Protein AF-A0A9E1J0N2-F1 (afdb_monomer_lite)

pLDDT: mean 82.61, std 17.04, range [36.62, 98.75]

Sequence (320 aa):
MRFLKSPAVFLFLPLVFILLLVVLMQLEKAKERGNFYSEKLAKLEKLYSQQKEVIGQVKAGQGQLSQGAAHTEKRPHDKFNGSGDSSYSFMAVGHAYTYPDYSKKIQDNGLNQDFLRFMKSYPMADTRFVVFTGDFTSDGFPSQWDKTEEQIKDFPVDFHFVSGNHDEGVDGSEKDTFLERTGRDEFYDSFFVGEDLFVILRGAEQGSKQLDFLKKEIGKEHRYLFVFLHYIWWAREFGVSANSDVNGDGWWEEVFSLLKASGKQVFVFGGDAQRNFDIVKVENVRLISNGLAPGKSTRNTVAVVKVGKYGVDISPTPIS

Foldseek 3Di:
DPPPDDPVVVVVLVVVLVVLVVVLVVVVVVVVVVNDDVPVNVVSVVVNVVSVVVVVVVVVVVVVVLPQDFDQDPDDQPDDPDDDPQKAKAWEAFLQKADDPVVDDLLQTAGDPLVLQLLVVDPLVRHAAYEYLENRHQFQDVSRVVNHCVSCVPRPHYYHYQHDPRNCGPVNPNVCVVCVSRVHPDNWDWDDRPQEIEIHDELVDLDPVRVVVVLVRLPDGGQEYEYGHAAQLCCVVVVADFPDPDHCVPSCVVSVVSVQVSPHQYEYEYRRHELDWGWIDRRSYIYTYAYYHHDDDQSHWMWMWMDHPVDIGTDTHGSD

Structure (mmCIF, N/CA/C/O backbone):
data_AF-A0A9E1J0N2-F1
#
_entry.id   AF-A0A9E1J0N2-F1
#
loop_
_atom_site.group_PDB
_atom_site.id
_atom_site.type_symbol
_atom_site.label_atom_id
_atom_site.label_alt_id
_atom_site.label_comp_id
_atom_site.label_asym_id
_atom_site.label_entity_id
_atom_site.label_seq_id
_atom_site.pdbx_PDB_ins_code
_atom_site.Cartn_x
_atom_site.Cartn_y
_atom_site.Cartn_z
_atom_site.occupancy
_atom_site.B_iso_or_equiv
_atom_site.auth_seq_id
_atom_site.auth_comp_id
_atom_site.auth_asym_id
_atom_site.auth_atom_id
_atom_site.pdbx_PDB_model_num
ATOM 1 N N . MET A 1 1 ? 12.478 37.070 17.333 1.00 41.91 1 MET A N 1
ATOM 2 C CA . MET A 1 1 ? 13.062 35.898 16.639 1.00 41.91 1 MET A CA 1
ATOM 3 C C . MET A 1 1 ? 11.978 35.216 15.805 1.00 41.91 1 MET A C 1
ATOM 5 O O . MET A 1 1 ? 11.174 34.489 16.365 1.00 41.91 1 MET A O 1
ATOM 9 N N . ARG A 1 2 ? 11.869 35.511 14.502 1.00 41.69 2 ARG A N 1
ATOM 10 C CA . ARG A 1 2 ? 10.813 34.964 13.613 1.00 41.69 2 ARG A CA 1
ATOM 11 C C . ARG A 1 2 ? 11.324 34.590 12.203 1.00 41.69 2 ARG A C 1
ATOM 13 O O . ARG A 1 2 ? 10.548 34.581 11.263 1.00 41.69 2 ARG A O 1
ATOM 20 N N . PHE A 1 3 ? 12.614 34.266 12.051 1.00 38.28 3 PHE A N 1
ATOM 21 C CA . PHE A 1 3 ? 13.252 34.100 10.728 1.00 38.28 3 PHE A CA 1
ATOM 22 C C . PHE A 1 3 ? 13.878 32.720 10.422 1.00 38.28 3 PHE A C 1
ATOM 24 O O . PHE A 1 3 ? 14.573 32.589 9.425 1.00 38.28 3 PHE A O 1
ATOM 31 N N . LEU A 1 4 ? 13.624 31.666 11.208 1.00 42.72 4 LEU A N 1
ATOM 32 C CA . LEU A 1 4 ? 14.231 30.335 10.990 1.00 42.72 4 LEU A CA 1
ATOM 33 C C . LEU A 1 4 ? 13.182 29.231 10.770 1.00 42.72 4 LEU A C 1
ATOM 35 O O . LEU A 1 4 ? 13.102 28.288 11.547 1.00 42.72 4 LEU A O 1
ATOM 39 N N . LYS A 1 5 ? 12.342 29.357 9.736 1.00 42.62 5 LYS A N 1
ATOM 40 C CA . LYS A 1 5 ? 11.374 28.308 9.341 1.00 42.62 5 LYS A CA 1
ATOM 41 C C . LYS A 1 5 ? 11.345 28.046 7.828 1.00 42.62 5 LYS A C 1
ATOM 43 O O . LYS A 1 5 ? 10.300 27.719 7.283 1.00 42.62 5 LYS A O 1
ATOM 48 N N . SER A 1 6 ? 12.468 28.237 7.133 1.00 42.41 6 SER A N 1
ATOM 49 C CA . SER A 1 6 ? 12.577 27.873 5.714 1.00 42.41 6 SER A CA 1
ATOM 50 C C . SER A 1 6 ? 13.460 26.626 5.558 1.00 42.41 6 SER A C 1
ATOM 52 O O . SER A 1 6 ? 14.616 26.675 5.988 1.00 42.41 6 SER A O 1
ATOM 54 N N . PRO A 1 7 ? 12.969 25.538 4.932 1.00 48.12 7 PRO A N 1
ATOM 55 C CA . PRO A 1 7 ? 13.748 24.328 4.634 1.00 48.12 7 PRO A CA 1
ATOM 56 C C . PRO A 1 7 ? 15.010 24.607 3.802 1.00 48.12 7 PRO A C 1
ATOM 58 O O . PRO A 1 7 ? 16.021 23.923 3.950 1.00 48.12 7 PRO A O 1
ATOM 61 N N . ALA A 1 8 ? 15.005 25.683 3.004 1.00 44.91 8 ALA A N 1
ATOM 62 C CA . ALA A 1 8 ? 16.173 26.121 2.242 1.00 44.91 8 ALA A CA 1
ATOM 63 C C . ALA A 1 8 ? 17.371 26.473 3.146 1.00 44.91 8 ALA A C 1
ATOM 65 O O . ALA A 1 8 ? 18.518 26.312 2.743 1.00 44.91 8 ALA A O 1
ATOM 66 N N . VAL A 1 9 ? 17.147 26.889 4.397 1.00 52.97 9 VAL A N 1
ATOM 67 C CA . VAL A 1 9 ? 18.240 27.220 5.328 1.00 52.97 9 VAL A CA 1
ATOM 68 C C . VAL A 1 9 ? 19.071 25.976 5.684 1.00 52.97 9 VAL A C 1
ATOM 70 O O . VAL A 1 9 ? 20.280 26.089 5.885 1.00 52.97 9 VAL A O 1
ATOM 73 N N . PHE A 1 10 ? 18.468 24.781 5.686 1.00 54.41 10 PHE A N 1
ATOM 74 C CA . PHE A 1 10 ? 19.122 23.539 6.111 1.00 54.41 10 PHE A CA 1
ATOM 75 C C . PHE A 1 10 ? 20.006 22.892 5.035 1.00 54.41 10 PHE A C 1
ATOM 77 O O . PHE A 1 10 ? 21.019 22.290 5.385 1.00 54.41 10 PHE A O 1
ATOM 84 N N . LEU A 1 11 ? 19.699 23.075 3.746 1.00 52.81 11 LEU A N 1
ATOM 85 C CA . LEU A 1 11 ? 20.550 22.604 2.638 1.00 52.81 11 LEU A CA 1
ATOM 86 C C . LEU A 1 11 ? 21.757 23.521 2.385 1.00 52.81 11 LEU A C 1
ATOM 88 O O . LEU A 1 11 ? 22.819 23.057 1.971 1.00 52.81 11 LEU A O 1
ATOM 92 N N . PHE A 1 12 ? 21.634 24.817 2.684 1.00 56.31 12 PHE A N 1
ATOM 93 C CA . PHE A 1 12 ? 22.730 25.772 2.499 1.00 56.31 12 PHE A CA 1
ATOM 94 C C . PHE A 1 12 ? 23.770 25.730 3.629 1.00 56.31 12 PHE A C 1
ATOM 96 O O . PHE A 1 12 ? 24.946 26.000 3.390 1.00 56.31 12 PHE A O 1
ATOM 103 N N . LEU A 1 13 ? 23.379 25.357 4.851 1.00 63.78 13 LEU A N 1
ATOM 104 C CA . LEU A 1 13 ? 24.260 25.351 6.028 1.00 63.78 13 LEU A CA 1
ATOM 105 C C . LEU A 1 13 ? 25.511 24.449 5.886 1.00 63.78 13 LEU A C 1
ATOM 107 O O . LEU A 1 13 ? 26.607 24.941 6.171 1.00 63.78 13 LEU A O 1
ATOM 111 N N . PRO A 1 14 ? 25.411 23.187 5.419 1.00 72.50 14 PRO A N 1
ATOM 112 C CA . PRO A 1 14 ? 26.571 22.309 5.236 1.00 72.50 14 PRO A CA 1
ATOM 113 C C . PRO A 1 14 ? 27.510 22.786 4.122 1.00 72.50 14 PRO A C 1
ATOM 115 O O . PRO A 1 14 ? 28.728 22.760 4.286 1.00 72.50 14 PRO A O 1
ATOM 118 N N . LEU A 1 15 ? 26.953 23.274 3.010 1.00 68.12 15 LEU A N 1
ATOM 119 C CA . LEU A 1 15 ? 27.723 23.777 1.868 1.00 68.12 15 LEU A CA 1
ATOM 120 C C . LEU A 1 15 ? 28.488 25.057 2.219 1.00 68.12 15 LEU A C 1
ATOM 122 O O . LEU A 1 15 ? 29.676 25.171 1.919 1.00 68.12 15 LEU A O 1
ATOM 126 N N . VAL A 1 16 ? 27.840 25.987 2.927 1.00 74.56 16 VAL A N 1
ATOM 127 C CA . VAL A 1 16 ? 28.489 27.200 3.447 1.00 74.56 16 VAL A CA 1
ATOM 128 C C . VAL A 1 16 ? 29.583 26.837 4.452 1.00 74.56 16 VAL A C 1
ATOM 130 O O . VAL A 1 16 ? 30.649 27.443 4.421 1.00 74.56 16 VAL A O 1
ATOM 133 N N . PHE A 1 17 ? 29.365 25.828 5.301 1.00 77.88 17 PHE A N 1
ATOM 134 C CA . PHE A 1 17 ? 30.359 25.369 6.274 1.00 77.88 17 PHE A CA 1
ATOM 135 C C . PHE A 1 17 ? 31.603 24.763 5.607 1.00 77.88 17 PHE A C 1
ATOM 137 O O . PHE A 1 17 ? 32.723 25.116 5.975 1.00 77.88 17 PHE A O 1
ATOM 144 N N . ILE A 1 18 ? 31.425 23.913 4.589 1.00 78.56 18 ILE A N 1
ATOM 145 C CA . ILE A 1 18 ? 32.534 23.340 3.807 1.00 78.56 18 ILE A CA 1
ATOM 146 C C . ILE A 1 18 ? 33.314 24.451 3.097 1.00 78.56 18 ILE A C 1
ATOM 148 O O . ILE A 1 18 ? 34.544 24.472 3.155 1.00 78.56 18 ILE A O 1
ATOM 152 N N . LEU A 1 19 ? 32.615 25.410 2.482 1.00 76.06 19 LEU A N 1
ATOM 153 C CA . LEU A 1 19 ? 33.252 26.542 1.811 1.00 76.06 19 LEU A CA 1
ATOM 154 C C . LEU A 1 19 ? 34.064 27.398 2.800 1.00 76.06 19 LEU A C 1
ATOM 156 O O . LEU A 1 19 ? 35.196 27.775 2.500 1.00 76.06 19 LEU A O 1
ATOM 160 N N . LEU A 1 20 ? 33.525 27.657 3.998 1.00 78.81 20 LEU A N 1
ATOM 161 C CA . LEU A 1 20 ? 34.218 28.417 5.043 1.00 78.81 20 LEU A CA 1
ATOM 162 C C . LEU A 1 20 ? 35.478 27.690 5.539 1.00 78.81 20 LEU A C 1
ATOM 164 O O . LEU A 1 20 ? 36.511 28.325 5.740 1.00 78.81 20 LEU A O 1
ATOM 168 N N . LEU A 1 21 ? 35.409 26.363 5.688 1.00 78.62 21 LEU A N 1
ATOM 169 C CA . LEU A 1 21 ? 36.541 25.509 6.063 1.00 78.62 21 LEU A CA 1
ATOM 170 C C . LEU A 1 21 ? 37.662 25.562 5.025 1.00 78.62 21 LEU A C 1
ATOM 172 O O . LEU A 1 21 ? 38.820 25.771 5.381 1.00 78.62 21 LEU A O 1
ATOM 176 N N . VAL A 1 22 ? 37.319 25.443 3.741 1.00 80.62 22 VAL A N 1
ATOM 177 C CA . VAL A 1 22 ? 38.295 25.546 2.648 1.00 80.62 22 VAL A CA 1
ATOM 178 C C . VAL A 1 22 ? 38.956 26.926 2.645 1.00 80.62 22 VAL A C 1
ATOM 180 O O . VAL A 1 22 ? 40.176 27.017 2.516 1.00 80.62 22 VAL A O 1
ATOM 183 N N . VAL A 1 23 ? 38.187 28.001 2.845 1.00 79.06 23 VAL A N 1
ATOM 184 C CA . VAL A 1 23 ? 38.727 29.368 2.923 1.00 79.06 23 VAL A CA 1
ATOM 185 C C . VAL A 1 23 ? 39.662 29.538 4.125 1.00 79.06 23 VAL A C 1
ATOM 187 O O . VAL A 1 23 ? 40.747 30.097 3.965 1.00 79.06 23 VAL A O 1
ATOM 190 N N . LEU A 1 24 ? 39.298 29.026 5.305 1.00 78.00 24 LEU A N 1
ATOM 191 C CA . LEU A 1 24 ? 40.151 29.077 6.499 1.00 78.00 24 LEU A CA 1
ATOM 192 C C . LEU A 1 24 ? 41.473 28.328 6.284 1.00 78.00 24 LEU A C 1
ATOM 194 O O . LEU A 1 24 ? 42.534 28.890 6.544 1.00 78.00 24 LEU A O 1
ATOM 198 N N . MET A 1 25 ? 41.429 27.122 5.709 1.00 81.81 25 MET A N 1
ATOM 199 C CA . MET A 1 25 ? 42.633 26.338 5.403 1.00 81.81 25 MET A CA 1
ATOM 200 C C . MET A 1 25 ? 43.565 27.042 4.403 1.00 81.81 25 MET A C 1
ATOM 202 O O . MET A 1 25 ? 44.788 26.962 4.520 1.00 81.81 25 MET A O 1
ATOM 206 N N . GLN A 1 26 ? 43.011 27.734 3.401 1.00 78.56 26 GLN A N 1
ATOM 207 C CA . GLN A 1 26 ? 43.810 28.496 2.433 1.00 78.56 26 GLN A CA 1
ATOM 208 C C . GLN A 1 26 ? 44.454 29.734 3.072 1.00 78.56 26 GLN A C 1
ATOM 210 O O . GLN A 1 26 ? 45.595 30.072 2.752 1.00 78.56 26 GLN A O 1
ATOM 215 N N . LEU A 1 27 ? 43.756 30.398 3.997 1.00 72.19 27 LEU A N 1
ATOM 216 C CA . LEU A 1 27 ? 44.289 31.559 4.709 1.00 72.19 27 LEU A CA 1
ATOM 217 C C . LEU A 1 27 ? 45.364 31.184 5.731 1.00 72.19 27 LEU A C 1
ATOM 219 O O . LEU A 1 27 ? 46.332 31.924 5.882 1.00 72.19 27 LEU A O 1
ATOM 223 N N . GLU A 1 28 ? 45.242 30.032 6.386 1.00 76.38 28 GLU A N 1
ATOM 224 C CA . GLU A 1 28 ? 46.264 29.516 7.299 1.00 76.38 28 GLU A CA 1
ATOM 225 C C . GLU A 1 28 ? 47.571 29.219 6.543 1.00 76.38 28 GLU A C 1
ATOM 227 O O . GLU A 1 28 ? 48.633 29.720 6.913 1.00 76.38 28 GLU A O 1
ATOM 232 N N . LYS A 1 29 ? 47.472 28.578 5.369 1.00 77.62 29 LYS A N 1
ATOM 233 C CA . LYS A 1 29 ? 48.605 28.408 4.440 1.00 77.62 29 LYS A CA 1
ATOM 234 C C . LYS A 1 29 ? 49.177 29.734 3.927 1.00 77.62 29 LYS A C 1
ATOM 236 O O . LYS A 1 29 ? 50.369 29.822 3.642 1.00 77.62 29 LYS A O 1
ATOM 241 N N . ALA A 1 30 ? 48.352 30.770 3.764 1.00 70.62 30 ALA A N 1
ATOM 242 C CA . ALA A 1 30 ? 48.817 32.099 3.359 1.00 70.62 30 ALA A CA 1
ATOM 243 C C . ALA A 1 30 ? 49.542 32.838 4.501 1.00 70.62 30 ALA A C 1
ATOM 245 O O . ALA A 1 30 ? 50.520 33.542 4.243 1.00 70.62 30 ALA A O 1
ATOM 246 N N . LYS A 1 31 ? 49.107 32.636 5.753 1.00 69.00 31 LYS A N 1
ATOM 247 C CA . LYS A 1 31 ? 49.745 33.161 6.970 1.00 69.00 31 LYS A CA 1
ATOM 248 C C . LYS A 1 31 ? 51.144 32.572 7.166 1.00 69.00 31 LYS A C 1
ATOM 250 O O . LYS A 1 31 ? 52.073 33.319 7.456 1.00 69.00 31 LYS A O 1
ATOM 255 N N . GLU A 1 32 ? 51.316 31.272 6.919 1.00 77.00 32 GLU A N 1
ATOM 256 C CA . GLU A 1 32 ? 52.629 30.600 6.936 1.00 77.00 32 GLU A CA 1
ATOM 257 C C . GLU A 1 32 ? 53.607 31.169 5.894 1.00 77.00 32 GLU A C 1
ATOM 259 O O . GLU A 1 32 ? 54.818 31.140 6.093 1.00 77.00 32 GLU A O 1
ATOM 264 N N . ARG A 1 33 ? 53.092 31.743 4.799 1.00 78.12 33 ARG A N 1
ATOM 265 C CA . ARG A 1 33 ? 53.891 32.375 3.733 1.00 78.12 33 ARG A CA 1
ATOM 266 C C . ARG A 1 33 ? 54.212 33.852 3.990 1.00 78.12 33 ARG A C 1
ATOM 268 O O . ARG A 1 33 ? 54.716 34.519 3.093 1.00 78.12 33 ARG A O 1
ATOM 275 N N . GLY A 1 34 ? 53.907 34.380 5.178 1.00 72.19 34 GLY A N 1
ATOM 276 C CA . GLY A 1 34 ? 54.202 35.769 5.549 1.00 72.19 34 GLY A CA 1
ATOM 277 C C . GLY A 1 34 ? 53.303 36.822 4.889 1.00 72.19 34 GLY A C 1
ATOM 278 O O . GLY A 1 34 ? 53.574 38.014 5.017 1.00 72.19 34 GLY A O 1
ATOM 279 N N . ASN A 1 35 ? 52.221 36.417 4.212 1.00 59.69 35 ASN A N 1
ATOM 280 C CA . ASN A 1 35 ? 51.274 37.356 3.613 1.00 59.69 35 ASN A CA 1
ATOM 281 C C . ASN A 1 35 ? 50.282 37.866 4.668 1.00 59.69 35 ASN A C 1
ATOM 283 O O . ASN A 1 35 ? 49.502 37.115 5.257 1.00 59.69 35 ASN A O 1
ATOM 287 N N . PHE A 1 36 ? 50.329 39.175 4.912 1.00 59.03 36 PHE A N 1
ATOM 288 C CA . PHE A 1 36 ? 49.629 39.846 6.002 1.00 59.03 36 PHE A CA 1
ATOM 289 C C . PHE A 1 36 ? 48.130 40.028 5.692 1.00 59.03 36 PHE A C 1
ATOM 291 O O . PHE A 1 36 ? 47.740 40.922 4.946 1.00 59.03 36 PHE A O 1
ATOM 298 N N . TYR A 1 37 ? 47.272 39.199 6.296 1.00 62.59 37 TYR A N 1
ATOM 299 C CA . TYR A 1 37 ? 45.808 39.375 6.309 1.00 62.59 37 TYR A CA 1
ATOM 300 C C . TYR A 1 37 ? 45.217 39.125 7.709 1.00 62.59 37 TYR A C 1
ATOM 302 O O . TYR A 1 37 ? 44.229 38.407 7.863 1.00 62.59 37 TYR A O 1
ATOM 310 N N . SER A 1 38 ? 45.820 39.708 8.749 1.00 69.62 38 SER A N 1
ATOM 311 C CA . SER A 1 38 ? 45.417 39.489 10.149 1.00 69.62 38 SER A CA 1
ATOM 312 C C . SER A 1 38 ? 43.959 39.878 10.433 1.00 69.62 38 SER A C 1
ATOM 314 O O . SER A 1 38 ? 43.244 39.143 11.110 1.00 69.62 38 SER A O 1
ATOM 316 N N . GLU A 1 39 ? 43.479 40.983 9.863 1.00 73.19 39 GLU A N 1
ATOM 317 C CA . GLU A 1 39 ? 42.125 41.489 10.127 1.00 73.19 39 GLU A CA 1
ATOM 318 C C . GLU A 1 39 ? 41.026 40.670 9.423 1.00 73.19 39 GLU A C 1
ATOM 320 O O . GLU A 1 39 ? 39.979 40.373 10.005 1.00 73.19 39 GLU A O 1
ATOM 325 N N . LYS A 1 40 ? 41.274 40.230 8.179 1.00 72.56 40 LYS A N 1
ATOM 326 C CA . LYS A 1 40 ? 40.335 39.365 7.441 1.00 72.56 40 LYS A CA 1
ATOM 327 C C . LYS A 1 40 ? 40.239 37.973 8.066 1.00 72.56 40 LYS A C 1
ATOM 329 O O . LYS A 1 40 ? 39.139 37.423 8.123 1.00 72.56 40 LYS A O 1
ATOM 334 N N . LEU A 1 41 ? 41.356 37.436 8.563 1.00 73.38 41 LEU A N 1
ATOM 335 C CA . LEU A 1 41 ? 41.386 36.149 9.256 1.00 73.38 41 LEU A CA 1
ATOM 336 C C . LEU A 1 41 ? 40.582 36.204 10.563 1.00 73.38 41 LEU A C 1
ATOM 338 O O . LEU A 1 41 ? 39.691 35.381 10.756 1.00 73.38 41 LEU A O 1
ATOM 342 N N . ALA A 1 42 ? 40.790 37.235 11.388 1.00 77.81 42 ALA A N 1
ATOM 343 C CA . ALA A 1 42 ? 40.046 37.413 12.637 1.00 77.81 42 ALA A CA 1
ATOM 344 C C . ALA A 1 42 ? 38.522 37.523 12.413 1.00 77.81 42 ALA A C 1
ATOM 346 O O . ALA A 1 42 ? 37.721 36.977 13.175 1.00 77.81 42 ALA A O 1
ATOM 347 N N . LYS A 1 43 ? 38.093 38.195 11.333 1.00 77.38 43 LYS A N 1
ATOM 348 C CA . LYS A 1 43 ? 36.669 38.298 10.972 1.00 77.38 43 LYS A CA 1
ATOM 349 C C . LYS A 1 43 ? 36.069 36.944 10.568 1.00 77.38 43 LYS A C 1
ATOM 351 O O . LYS A 1 43 ? 34.919 36.668 10.912 1.00 77.38 43 LYS A O 1
ATOM 356 N N . LEU A 1 44 ? 36.831 36.104 9.868 1.00 72.81 44 LEU A N 1
ATOM 357 C CA . LEU A 1 44 ? 36.400 34.765 9.457 1.00 72.81 44 LEU A CA 1
ATOM 358 C C . LEU A 1 44 ? 36.368 33.773 10.624 1.00 72.81 44 LEU A C 1
ATOM 360 O O . LEU A 1 44 ? 35.397 33.033 10.749 1.00 72.81 44 LEU A O 1
ATOM 364 N N . GLU A 1 45 ? 37.355 33.804 11.521 1.00 78.06 45 GLU A N 1
ATOM 365 C CA . GLU A 1 45 ? 37.366 32.985 12.744 1.00 78.06 45 GLU A CA 1
ATOM 366 C C . GLU A 1 45 ? 36.160 33.291 13.646 1.00 78.06 45 GLU A C 1
ATOM 368 O O . GLU A 1 45 ? 35.529 32.383 14.201 1.00 78.06 45 GLU A O 1
ATOM 373 N N . LYS A 1 46 ? 35.778 34.572 13.741 1.00 80.06 46 LYS A N 1
ATOM 374 C CA . LYS A 1 46 ? 34.575 34.997 14.466 1.00 80.06 46 LYS A CA 1
ATOM 375 C C . LYS A 1 46 ? 33.295 34.448 13.828 1.00 80.06 46 LYS A C 1
ATOM 377 O O . LYS A 1 46 ? 32.450 33.915 14.545 1.00 80.06 46 LYS A O 1
ATOM 382 N N . LEU A 1 47 ? 33.161 34.543 12.502 1.00 75.12 47 LEU A N 1
ATOM 383 C CA . LEU A 1 47 ? 32.009 33.997 11.768 1.00 75.12 47 LEU A CA 1
ATOM 384 C C . LEU A 1 47 ? 31.910 32.473 11.916 1.00 75.12 47 LEU A C 1
ATOM 386 O O . LEU A 1 47 ? 30.829 31.950 12.179 1.00 75.12 47 LEU A O 1
ATOM 390 N N . TYR A 1 48 ? 33.041 31.770 11.824 1.00 77.06 48 TYR A N 1
ATOM 391 C CA . TYR A 1 48 ? 33.106 30.324 12.027 1.00 77.06 48 TYR A CA 1
ATOM 392 C C . TYR A 1 48 ? 32.660 29.918 13.437 1.00 77.06 48 TYR A C 1
ATOM 394 O O . TYR A 1 48 ? 31.866 28.991 13.605 1.00 77.06 48 TYR A O 1
ATOM 402 N N . SER A 1 49 ? 33.116 30.650 14.457 1.00 77.44 49 SER A N 1
ATOM 403 C CA . SER A 1 49 ? 32.748 30.393 15.855 1.00 77.44 49 SER A CA 1
ATOM 404 C C . SER A 1 49 ? 31.246 30.581 16.100 1.00 77.44 49 SER A C 1
ATOM 406 O O . SER A 1 49 ? 30.617 29.722 16.715 1.00 77.44 49 SER A O 1
ATOM 408 N N . GLN A 1 50 ? 30.651 31.646 15.550 1.00 77.81 50 GLN A N 1
ATOM 409 C CA . GLN A 1 50 ? 29.204 31.892 15.625 1.00 77.81 50 GLN A CA 1
ATOM 410 C C . GLN A 1 50 ? 28.395 30.789 14.927 1.00 77.81 50 GLN A C 1
ATOM 412 O O . GLN A 1 50 ? 27.371 30.341 15.437 1.00 77.81 50 GLN A O 1
ATOM 417 N N . GLN A 1 51 ? 28.867 30.299 13.778 1.00 74.62 51 GLN A N 1
ATOM 418 C CA . GLN A 1 51 ? 28.197 29.223 13.047 1.00 74.62 51 GLN A CA 1
ATOM 419 C C . GLN A 1 51 ? 28.264 27.883 13.801 1.00 74.62 51 GLN A C 1
ATOM 421 O O . GLN A 1 51 ? 27.284 27.136 13.830 1.00 74.62 51 GLN A O 1
ATOM 426 N N . LYS A 1 52 ? 29.391 27.593 14.465 1.00 76.69 52 LYS A N 1
ATOM 427 C CA . LYS A 1 52 ? 29.563 26.396 15.302 1.00 76.69 52 LYS A CA 1
ATOM 428 C C . LYS A 1 52 ? 28.587 26.376 16.484 1.00 76.69 52 LYS A C 1
ATOM 430 O O . LYS A 1 52 ? 28.055 25.315 16.808 1.00 76.69 52 LYS A O 1
ATOM 435 N N . GLU A 1 53 ? 28.321 27.532 17.089 1.00 76.06 53 GLU A N 1
ATOM 436 C CA . GLU A 1 53 ? 27.342 27.679 18.173 1.00 76.06 53 GLU A CA 1
ATOM 437 C C . GLU A 1 53 ? 25.912 27.377 17.698 1.00 76.06 53 GLU A C 1
ATOM 439 O O . GLU A 1 53 ? 25.210 26.584 18.327 1.00 76.06 53 GLU A O 1
ATOM 444 N N . VAL A 1 54 ? 25.511 27.910 16.538 1.00 71.38 54 VAL A N 1
ATOM 445 C CA . VAL A 1 54 ? 24.194 27.636 15.930 1.00 71.38 54 VAL A CA 1
ATOM 446 C C . VAL A 1 54 ? 24.019 26.144 15.626 1.00 71.38 54 VAL A C 1
ATOM 448 O O . VAL A 1 54 ? 22.979 25.569 15.941 1.00 71.38 54 VAL A O 1
ATOM 451 N N . ILE A 1 55 ? 25.044 25.482 15.077 1.00 71.44 55 ILE A N 1
ATOM 452 C CA . ILE A 1 55 ? 25.013 24.029 14.832 1.00 71.44 55 ILE A CA 1
ATOM 453 C C . ILE A 1 55 ? 24.876 23.252 16.151 1.00 71.44 55 ILE A C 1
ATOM 455 O O . ILE A 1 55 ? 24.140 22.267 16.209 1.00 71.44 55 ILE A O 1
ATOM 459 N N . GLY A 1 56 ? 25.551 23.694 17.217 1.00 73.06 56 GLY A N 1
ATOM 460 C CA . GLY A 1 56 ? 25.418 23.109 18.553 1.00 73.06 56 GLY A CA 1
ATOM 461 C C . GLY A 1 56 ? 23.992 23.209 19.104 1.00 73.06 56 GLY A C 1
ATOM 462 O O . GLY A 1 56 ? 23.459 22.218 19.598 1.00 73.06 56 GLY A O 1
ATOM 463 N N . GLN A 1 57 ? 23.347 24.367 18.948 1.00 72.06 57 GLN A N 1
ATOM 464 C CA . GLN A 1 57 ? 21.962 24.591 19.379 1.00 72.06 57 GLN A CA 1
ATOM 465 C C . GLN A 1 57 ? 20.956 23.750 18.577 1.00 72.06 57 GLN A C 1
ATOM 467 O O . GLN A 1 57 ? 20.040 23.176 19.163 1.00 72.06 57 GLN A O 1
ATOM 472 N N . VAL A 1 58 ? 21.153 23.604 17.260 1.00 66.44 58 VAL A N 1
ATOM 473 C CA . VAL A 1 58 ? 20.311 22.739 16.410 1.00 66.44 58 VAL A CA 1
ATOM 474 C C . VAL A 1 58 ? 20.431 21.270 16.830 1.00 66.44 58 VAL A C 1
ATOM 476 O O . VAL A 1 58 ? 19.416 20.595 16.990 1.00 66.44 58 VAL A O 1
ATOM 479 N N . LYS A 1 59 ? 21.653 20.784 17.085 1.00 68.56 59 LYS A N 1
ATOM 480 C CA . LYS A 1 59 ? 21.883 19.410 17.565 1.00 68.56 59 LYS A CA 1
ATOM 481 C C . LYS A 1 59 ? 21.276 19.164 18.950 1.00 68.56 59 LYS A C 1
ATOM 483 O O . LYS A 1 59 ? 20.716 18.098 19.183 1.00 68.56 59 LYS A O 1
ATOM 488 N N . ALA A 1 60 ? 21.355 20.143 19.853 1.00 65.25 60 ALA A N 1
ATOM 489 C CA . ALA A 1 60 ? 20.750 20.049 21.182 1.00 65.25 60 ALA A CA 1
ATOM 490 C C . ALA A 1 60 ? 19.210 20.034 21.125 1.00 65.25 60 ALA A C 1
ATOM 492 O O . ALA A 1 60 ? 18.583 19.283 21.868 1.00 65.25 60 ALA A O 1
ATOM 493 N N . GLY A 1 61 ? 18.601 20.800 20.210 1.00 50.56 61 GLY A N 1
ATOM 494 C CA . GLY A 1 61 ? 17.150 20.802 19.990 1.00 50.56 61 GLY A CA 1
ATOM 495 C C . GLY A 1 61 ? 16.614 19.503 19.376 1.00 50.56 61 GLY A C 1
ATOM 496 O O . GLY A 1 61 ? 15.533 19.050 19.743 1.00 50.56 61 GLY A O 1
ATOM 497 N N . GLN A 1 62 ? 17.385 18.847 18.502 1.00 48.56 62 GLN A N 1
ATOM 498 C CA . GLN A 1 62 ? 17.015 17.543 17.929 1.00 48.56 62 GLN A CA 1
ATOM 499 C C . GLN A 1 62 ? 16.979 16.414 18.973 1.00 48.56 62 GLN A C 1
ATOM 501 O O . GLN A 1 62 ? 16.203 15.474 18.825 1.00 48.56 62 GLN A O 1
ATOM 506 N N . GLY A 1 63 ? 17.746 16.524 20.064 1.00 42.22 63 GLY A N 1
ATOM 507 C CA . GLY A 1 63 ? 17.724 15.554 21.165 1.00 42.22 63 GLY A CA 1
ATOM 508 C C . GLY A 1 63 ? 16.452 15.578 22.026 1.00 42.22 63 GLY A C 1
ATOM 509 O O . GLY A 1 63 ? 16.227 14.641 22.788 1.00 42.22 63 GLY A O 1
ATOM 510 N N . GLN A 1 64 ? 15.620 16.621 21.920 1.00 39.91 64 GLN A N 1
ATOM 511 C CA . GLN A 1 64 ? 14.365 16.734 22.677 1.00 39.91 64 GLN A CA 1
ATOM 512 C C . GLN A 1 64 ? 13.125 16.277 21.892 1.00 39.91 64 GLN A C 1
ATOM 514 O O . GLN A 1 64 ? 12.119 15.948 22.513 1.00 39.91 64 GLN A O 1
ATOM 519 N N . LEU A 1 65 ? 13.183 16.202 20.556 1.00 43.41 65 LEU A N 1
ATOM 520 C CA . LEU A 1 65 ? 12.056 15.750 19.722 1.00 43.41 65 LEU A CA 1
ATOM 521 C C . LEU A 1 65 ? 11.973 14.218 19.570 1.00 43.41 65 LEU A C 1
ATOM 523 O O . LEU A 1 65 ? 10.943 13.709 19.147 1.00 43.41 65 LEU A O 1
ATOM 527 N N . SER A 1 66 ? 13.007 13.471 19.967 1.00 44.12 66 SER A N 1
ATOM 528 C CA . SER A 1 66 ? 13.083 12.006 19.828 1.00 44.12 66 SER A CA 1
ATOM 529 C C . SER A 1 66 ? 12.671 11.206 21.077 1.00 44.12 66 SER A C 1
ATOM 531 O O . SER A 1 66 ? 12.894 9.999 21.129 1.00 44.12 66 SER A O 1
ATOM 533 N N . GLN A 1 67 ? 12.068 11.835 22.096 1.00 42.28 67 GLN A N 1
ATOM 534 C CA . GLN A 1 67 ? 11.708 11.159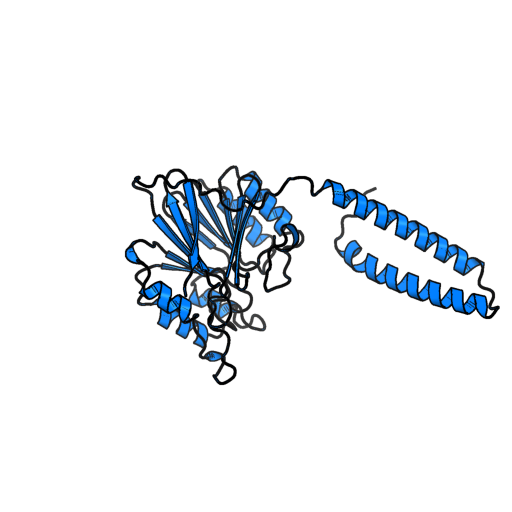 23.359 1.00 42.28 67 GLN A CA 1
ATOM 535 C C . GLN A 1 67 ? 10.269 10.612 23.437 1.00 42.28 67 GLN A C 1
ATOM 537 O O . GLN A 1 67 ? 9.848 10.146 24.495 1.00 42.28 67 GLN A O 1
ATOM 542 N N . GLY A 1 68 ? 9.521 10.585 22.332 1.00 43.72 68 GLY A N 1
ATOM 543 C CA . GLY A 1 68 ? 8.368 9.688 22.216 1.00 43.72 68 GLY A CA 1
ATOM 544 C C . GLY A 1 68 ? 8.876 8.279 21.917 1.00 43.72 68 GLY A C 1
ATOM 545 O O . GLY A 1 68 ? 9.282 8.016 20.792 1.00 43.72 68 GLY A O 1
ATOM 546 N N . ALA A 1 69 ? 8.932 7.394 22.914 1.00 45.31 69 ALA A N 1
ATOM 547 C CA . ALA A 1 69 ? 9.501 6.054 22.765 1.00 45.31 69 ALA A CA 1
ATOM 548 C C . ALA A 1 69 ? 8.733 5.219 21.720 1.00 45.31 69 ALA A C 1
ATOM 550 O O . ALA A 1 69 ? 7.722 4.589 22.028 1.00 45.31 69 ALA A O 1
ATOM 551 N N . ALA A 1 70 ? 9.226 5.196 20.482 1.00 47.84 70 ALA A N 1
ATOM 552 C CA . ALA A 1 70 ? 8.812 4.229 19.480 1.00 47.84 70 ALA A CA 1
ATOM 553 C C . ALA A 1 70 ? 9.346 2.854 19.897 1.00 47.84 70 ALA A C 1
ATOM 555 O O . ALA A 1 70 ? 10.549 2.590 19.853 1.00 47.84 70 ALA A O 1
ATOM 556 N N . HIS A 1 71 ? 8.453 1.973 20.340 1.00 50.47 71 HIS A N 1
ATOM 557 C CA . HIS A 1 71 ? 8.795 0.575 20.541 1.00 50.47 71 HIS A CA 1
ATOM 558 C C . HIS A 1 71 ? 8.647 -0.157 19.208 1.00 50.47 71 HIS A C 1
ATOM 560 O O . HIS A 1 71 ? 7.542 -0.367 18.712 1.00 50.47 71 HIS A O 1
ATOM 566 N N . THR A 1 72 ? 9.771 -0.595 18.643 1.00 48.12 72 THR A N 1
ATOM 567 C CA . THR A 1 72 ? 9.776 -1.705 17.690 1.00 48.12 72 THR A CA 1
ATOM 568 C C . THR A 1 72 ? 9.374 -2.962 18.455 1.00 48.12 72 THR A C 1
ATOM 570 O O . THR A 1 72 ? 10.184 -3.639 19.088 1.00 48.12 72 THR A O 1
ATOM 573 N N . GLU A 1 73 ? 8.073 -3.235 18.475 1.00 44.53 73 GLU A N 1
ATOM 574 C CA . GLU A 1 73 ? 7.523 -4.444 19.068 1.00 44.53 73 GLU A CA 1
ATOM 575 C C . GLU A 1 73 ? 8.044 -5.662 18.290 1.00 44.53 73 GLU A C 1
ATOM 577 O O . GLU A 1 73 ? 7.568 -5.999 17.206 1.00 44.53 73 GLU A O 1
ATOM 582 N N . LYS A 1 74 ? 9.013 -6.386 18.864 1.00 44.12 74 LYS A N 1
ATOM 583 C CA . LYS A 1 74 ? 9.252 -7.781 18.480 1.00 44.12 74 LYS A CA 1
ATOM 584 C C . LYS A 1 74 ? 8.077 -8.621 18.995 1.00 44.12 74 LYS A C 1
ATOM 586 O O . LYS A 1 74 ? 8.136 -9.171 20.086 1.00 44.12 74 LYS A O 1
ATOM 591 N N . ARG A 1 75 ? 7.021 -8.669 18.174 1.00 46.84 75 ARG A N 1
ATOM 592 C CA . ARG A 1 75 ? 5.820 -9.526 18.223 1.00 46.84 75 ARG A CA 1
ATOM 593 C C . ARG A 1 75 ? 5.151 -9.714 19.599 1.00 46.84 75 ARG A C 1
ATOM 595 O O . ARG A 1 75 ? 5.390 -10.726 20.258 1.00 46.84 75 ARG A O 1
ATOM 602 N N . PRO A 1 76 ? 4.145 -8.899 19.937 1.00 36.62 76 PRO A N 1
ATOM 603 C CA . PRO A 1 76 ? 2.948 -9.384 20.594 1.00 36.62 76 PRO A CA 1
ATOM 604 C C . PRO A 1 76 ? 1.912 -9.716 19.515 1.00 36.62 76 PRO A C 1
ATOM 606 O O . PRO A 1 76 ? 1.442 -8.853 18.778 1.00 36.62 76 PRO A O 1
ATOM 609 N N . HIS A 1 77 ? 1.566 -10.996 19.401 1.00 40.72 77 HIS A N 1
ATOM 610 C CA . HIS A 1 77 ? 0.354 -11.393 18.694 1.00 40.72 77 HIS A CA 1
ATOM 611 C C . HIS A 1 77 ? -0.836 -10.897 19.523 1.00 40.72 77 HIS A C 1
ATOM 613 O O . HIS A 1 77 ? -1.203 -11.539 20.511 1.00 40.72 77 HIS A O 1
ATOM 619 N N . ASP A 1 78 ? -1.419 -9.756 19.154 1.00 46.53 78 ASP A N 1
ATOM 620 C CA . ASP A 1 78 ? -2.765 -9.405 19.605 1.00 46.53 78 ASP A CA 1
ATOM 621 C C . ASP A 1 78 ? -3.682 -10.544 19.143 1.00 46.53 78 ASP A C 1
ATOM 623 O O . ASP A 1 78 ? -3.894 -10.753 17.949 1.00 46.53 78 ASP A O 1
ATOM 627 N N . LYS A 1 79 ? -4.128 -11.380 20.087 1.00 44.47 79 LYS A N 1
ATOM 628 C CA . LYS A 1 79 ? -4.847 -12.615 19.764 1.00 44.47 79 LYS A CA 1
ATOM 629 C C . LYS A 1 79 ? -6.161 -12.279 19.060 1.00 44.47 79 LYS A C 1
ATOM 631 O O . LYS A 1 79 ? -7.088 -11.750 19.669 1.00 44.47 79 LYS A O 1
ATOM 636 N N . PHE A 1 80 ? -6.236 -12.637 17.783 1.00 45.50 80 PHE A N 1
ATOM 637 C CA . PHE A 1 80 ? -7.450 -12.588 16.982 1.00 45.50 80 PHE A CA 1
ATOM 638 C C . PHE A 1 80 ? -8.496 -13.562 17.548 1.00 45.50 80 PHE A C 1
ATOM 640 O O . PHE A 1 80 ? -8.376 -14.776 17.395 1.00 45.50 80 PHE A O 1
ATOM 647 N N . ASN A 1 81 ? -9.538 -13.037 18.193 1.00 44.84 81 ASN A N 1
ATOM 648 C CA . ASN A 1 81 ? -10.718 -13.808 18.594 1.00 44.84 81 ASN A CA 1
ATOM 649 C C . ASN A 1 81 ? -11.782 -13.699 17.490 1.00 44.84 81 ASN A C 1
ATOM 651 O O . ASN A 1 81 ? -12.742 -12.937 17.601 1.00 44.84 81 ASN A O 1
ATOM 655 N N . GLY A 1 82 ? -11.563 -14.396 16.375 1.00 46.44 82 GLY A N 1
ATOM 656 C CA . GLY A 1 82 ? -12.462 -14.371 15.222 1.00 46.44 82 GLY A CA 1
ATOM 657 C C . GLY A 1 82 ? -13.602 -15.377 15.327 1.00 46.44 82 GLY A C 1
ATOM 658 O O . GLY A 1 82 ? -13.378 -16.569 15.142 1.00 46.44 82 GLY A O 1
ATOM 659 N N . SER A 1 83 ? -14.822 -14.893 15.567 1.00 41.47 83 SER A N 1
ATOM 660 C CA . SER A 1 83 ? -16.064 -15.649 15.315 1.00 41.47 83 SER A CA 1
ATOM 661 C C . SER A 1 83 ? -17.303 -14.758 15.087 1.00 41.47 83 SER A C 1
ATOM 663 O O . SER A 1 83 ? -18.420 -15.167 15.386 1.00 41.47 83 SER A O 1
ATOM 665 N N . GLY A 1 84 ? -17.135 -13.528 14.578 1.00 48.94 84 GLY A N 1
ATOM 666 C CA . GLY A 1 84 ? -18.251 -12.600 14.322 1.00 48.94 84 GLY A CA 1
ATOM 667 C C . GLY A 1 84 ? -18.473 -12.293 12.836 1.00 48.94 84 GLY A C 1
ATOM 668 O O . GLY A 1 84 ? -17.502 -12.175 12.098 1.00 48.94 84 GLY A O 1
ATOM 669 N N . ASP A 1 85 ? -19.738 -12.071 12.455 1.00 57.56 85 ASP A N 1
ATOM 670 C CA . ASP A 1 85 ? -20.294 -11.821 11.100 1.00 57.56 85 ASP A CA 1
ATOM 671 C C . ASP A 1 85 ? -19.629 -10.720 10.234 1.00 57.56 85 ASP A C 1
ATOM 673 O O . ASP A 1 85 ? -20.001 -10.542 9.079 1.00 57.56 85 ASP A O 1
ATOM 677 N N . SER A 1 86 ? -18.646 -9.968 10.742 1.00 61.81 86 SER A N 1
ATOM 678 C CA . SER A 1 86 ? -17.959 -8.890 10.005 1.00 61.81 86 SER A CA 1
ATOM 679 C C . SER A 1 86 ? -16.462 -9.156 9.809 1.00 61.81 86 SER A C 1
ATOM 681 O O . SER A 1 86 ? -15.664 -8.214 9.845 1.00 61.81 86 SER A O 1
ATOM 683 N N . SER A 1 87 ? -16.051 -10.424 9.731 1.00 88.19 87 SER A N 1
ATOM 684 C CA . SER A 1 87 ? -14.654 -10.787 9.502 1.00 88.19 87 SER A CA 1
ATOM 685 C C . SER A 1 87 ? -14.342 -10.903 8.015 1.00 88.19 87 SER A C 1
ATOM 687 O O . SER A 1 87 ? -15.038 -11.622 7.303 1.00 88.19 87 SER A O 1
ATOM 689 N N . TYR A 1 88 ? -13.272 -10.262 7.558 1.00 95.19 88 TYR A N 1
ATOM 690 C CA . TYR A 1 88 ? -12.711 -10.486 6.225 1.00 95.19 88 TYR A CA 1
ATOM 691 C C . TYR A 1 88 ? -11.186 -10.500 6.296 1.00 95.19 88 TYR A C 1
ATOM 693 O O . TYR A 1 88 ? -10.590 -10.123 7.309 1.00 95.19 88 TYR A O 1
ATOM 701 N N . SER A 1 89 ? -10.544 -10.951 5.223 1.00 96.50 89 SER A N 1
ATOM 702 C CA . SER A 1 89 ? -9.099 -10.830 5.077 1.00 96.50 89 SER A CA 1
ATOM 703 C C . SER A 1 89 ? -8.728 -10.153 3.767 1.00 96.50 89 SER A C 1
ATOM 705 O O . SER A 1 89 ? -9.507 -10.169 2.817 1.00 96.50 89 SER A O 1
ATOM 707 N N . PHE A 1 90 ? -7.558 -9.533 3.723 1.00 98.19 90 PHE A N 1
ATOM 708 C CA . PHE A 1 90 ? -6.973 -9.003 2.499 1.00 98.19 90 PHE A CA 1
ATOM 709 C C . PHE A 1 90 ? -5.459 -9.187 2.516 1.00 98.19 90 PHE A C 1
ATOM 711 O O . PHE A 1 90 ? -4.864 -9.465 3.563 1.00 98.19 90 PHE A O 1
ATOM 718 N N . MET A 1 91 ? -4.830 -9.032 1.354 1.00 98.12 91 MET A N 1
ATOM 719 C CA . MET A 1 91 ? -3.372 -9.015 1.245 1.00 98.12 91 MET A CA 1
ATOM 720 C C . MET A 1 91 ? -2.864 -7.642 0.832 1.00 98.12 91 MET A C 1
ATOM 722 O O . MET A 1 91 ? -3.519 -6.957 0.054 1.00 98.12 91 MET A O 1
ATOM 726 N N . ALA A 1 92 ? -1.672 -7.275 1.297 1.00 98.12 92 ALA A N 1
ATOM 727 C CA . ALA A 1 92 ? -0.919 -6.147 0.761 1.00 98.12 92 ALA A CA 1
ATOM 728 C C . ALA A 1 92 ? 0.482 -6.593 0.322 1.00 98.12 92 ALA A C 1
ATOM 730 O O . ALA A 1 92 ? 1.183 -7.318 1.044 1.00 98.12 92 ALA A O 1
ATOM 731 N N . VAL A 1 93 ? 0.906 -6.150 -0.863 1.00 97.25 93 VAL A N 1
ATOM 732 C CA . VAL A 1 93 ? 2.193 -6.519 -1.471 1.00 97.25 93 VAL A CA 1
ATOM 733 C C . VAL A 1 93 ? 2.775 -5.356 -2.279 1.00 97.25 93 VAL A C 1
ATOM 735 O O . VAL A 1 93 ? 2.113 -4.830 -3.165 1.00 97.25 93 VAL A O 1
ATOM 738 N N . GLY A 1 94 ? 4.008 -4.956 -1.969 1.00 95.69 94 GLY A N 1
ATOM 739 C CA . GLY A 1 94 ? 4.777 -3.964 -2.733 1.00 95.69 94 GLY A CA 1
ATOM 740 C C . GLY A 1 94 ? 5.909 -4.622 -3.519 1.00 95.69 94 GLY A C 1
ATOM 741 O O . GLY A 1 94 ? 6.242 -5.784 -3.247 1.00 95.69 94 GLY A O 1
ATOM 742 N N . HIS A 1 95 ? 6.506 -3.912 -4.482 1.00 94.12 95 HIS A N 1
ATOM 743 C CA . HIS A 1 95 ? 7.592 -4.445 -5.328 1.00 94.12 95 HIS A CA 1
ATOM 744 C C . HIS A 1 95 ? 7.225 -5.810 -5.940 1.00 94.12 95 HIS A C 1
ATOM 746 O O . HIS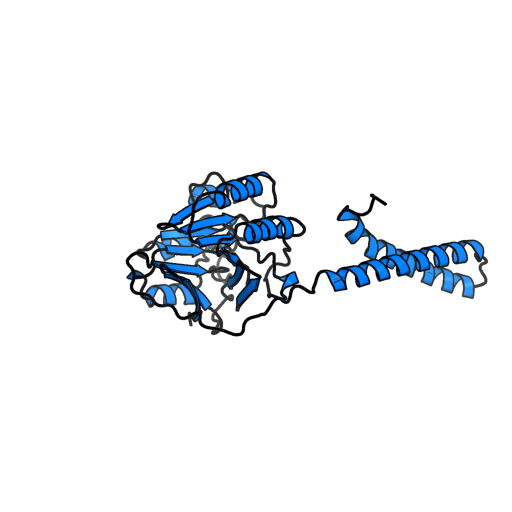 A 1 95 ? 7.997 -6.769 -5.917 1.00 94.12 95 HIS A O 1
ATOM 752 N N . ALA A 1 96 ? 5.987 -5.940 -6.420 1.00 94.44 96 ALA A N 1
ATOM 753 C CA . ALA A 1 96 ? 5.438 -7.203 -6.894 1.00 94.44 96 ALA A CA 1
ATOM 754 C C . ALA A 1 96 ? 5.917 -7.584 -8.303 1.00 94.44 96 ALA A C 1
ATOM 756 O O . ALA A 1 96 ? 5.695 -8.726 -8.714 1.00 94.44 96 ALA A O 1
ATOM 757 N N . TYR A 1 97 ? 6.574 -6.682 -9.038 1.00 91.44 97 TYR A N 1
ATOM 758 C CA . TYR A 1 97 ? 7.116 -6.983 -10.362 1.00 91.44 97 TYR A CA 1
ATOM 759 C C . TYR A 1 97 ? 8.264 -8.007 -10.306 1.00 91.44 97 TYR A C 1
ATOM 761 O O . TYR A 1 97 ? 8.989 -8.168 -9.320 1.00 91.44 97 TYR A O 1
ATOM 769 N N . THR A 1 98 ? 8.453 -8.737 -11.403 1.00 84.81 98 THR A N 1
ATOM 770 C CA . THR A 1 98 ? 9.667 -9.523 -11.628 1.00 84.81 98 THR A CA 1
ATOM 771 C C . THR A 1 98 ? 10.755 -8.590 -12.116 1.00 84.81 98 THR A C 1
ATOM 773 O O . THR A 1 98 ? 10.585 -7.938 -13.144 1.00 84.81 98 THR A O 1
ATOM 776 N N . TYR A 1 99 ? 11.888 -8.565 -11.415 1.00 72.81 99 TYR A N 1
ATOM 777 C CA . TYR A 1 99 ? 13.044 -7.810 -11.886 1.00 72.81 99 TYR A CA 1
ATOM 778 C C . TYR A 1 99 ? 13.398 -8.224 -13.314 1.00 72.81 99 TYR A C 1
ATOM 780 O O . TYR A 1 99 ? 13.393 -9.431 -13.586 1.00 72.81 99 TYR A O 1
ATOM 788 N N . PRO A 1 100 ? 13.720 -7.272 -14.205 1.00 61.31 100 PRO A N 1
ATOM 789 C CA . PRO A 1 100 ? 14.109 -7.600 -15.559 1.00 61.31 100 PRO A CA 1
ATOM 790 C C . PRO A 1 100 ? 15.227 -8.632 -15.540 1.00 61.31 100 PRO A C 1
ATOM 792 O O . PRO A 1 100 ? 16.339 -8.393 -15.069 1.00 61.31 100 PRO A O 1
ATOM 795 N N . ASP A 1 101 ? 14.913 -9.805 -16.076 1.00 63.25 101 ASP A N 1
ATOM 796 C CA . ASP A 1 101 ? 15.944 -10.641 -16.646 1.00 63.25 101 ASP A CA 1
ATOM 797 C C . ASP A 1 101 ? 16.499 -9.830 -17.815 1.00 63.25 101 ASP A C 1
ATOM 799 O O . ASP A 1 101 ? 15.829 -9.694 -18.833 1.00 63.25 101 ASP A O 1
ATOM 803 N N . TYR A 1 102 ? 17.683 -9.233 -17.656 1.00 59.28 102 TYR A N 1
ATOM 804 C CA . TYR A 1 102 ? 18.301 -8.396 -18.691 1.00 59.28 102 TYR A CA 1
ATOM 805 C C . TYR A 1 102 ? 18.565 -9.159 -20.005 1.00 59.28 102 TYR A C 1
ATOM 807 O O . TYR A 1 102 ? 18.937 -8.544 -21.002 1.00 59.28 102 TYR A O 1
ATOM 815 N N . SER A 1 103 ? 18.370 -10.487 -20.031 1.00 57.22 103 SER A N 1
ATOM 816 C CA . SER A 1 103 ? 18.349 -11.285 -21.262 1.00 57.22 103 SER A CA 1
ATOM 817 C C . SER A 1 103 ? 16.994 -11.285 -21.994 1.00 57.22 103 SER A C 1
ATOM 819 O O . SER A 1 103 ? 16.922 -11.703 -23.151 1.00 57.22 103 SER A O 1
ATOM 821 N N . LYS A 1 104 ? 15.925 -10.796 -21.357 1.00 61.00 104 LYS A N 1
ATOM 822 C CA . LYS A 1 104 ? 14.573 -10.626 -21.907 1.00 61.00 104 LYS A CA 1
ATOM 823 C C . LYS A 1 104 ? 14.266 -9.149 -22.138 1.00 61.00 104 LYS A C 1
ATOM 825 O O . LYS A 1 104 ? 14.888 -8.258 -21.563 1.00 61.00 104 LYS A O 1
ATOM 830 N N . LYS A 1 105 ? 13.275 -8.876 -22.990 1.00 62.06 105 LYS A N 1
ATOM 831 C CA . LYS A 1 105 ? 12.762 -7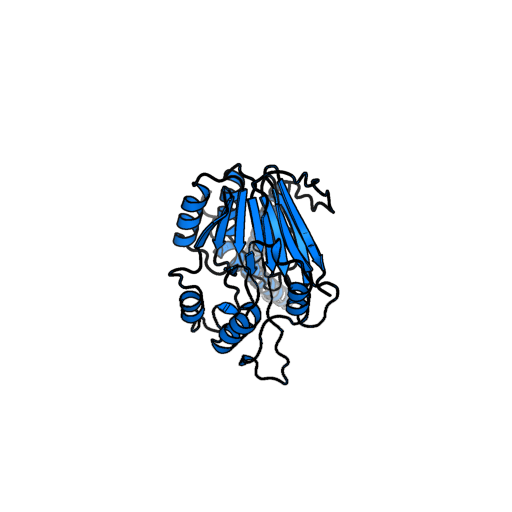.515 -23.153 1.00 62.06 105 LYS A CA 1
ATOM 832 C C . LYS A 1 105 ? 12.084 -7.097 -21.852 1.00 62.06 105 LYS A C 1
ATOM 834 O O . LYS A 1 105 ? 11.166 -7.767 -21.395 1.00 62.06 105 LYS A O 1
ATOM 839 N N . ILE A 1 106 ? 12.517 -5.968 -21.296 1.00 67.31 106 ILE A N 1
ATOM 840 C CA . ILE A 1 106 ? 11.970 -5.368 -20.068 1.00 67.31 106 ILE A CA 1
ATOM 841 C C . ILE A 1 106 ? 10.435 -5.218 -20.148 1.00 67.31 106 ILE A C 1
ATOM 843 O O . ILE A 1 106 ? 9.726 -5.421 -19.167 1.00 67.31 106 ILE A O 1
ATOM 847 N N . GLN A 1 107 ? 9.911 -4.958 -21.348 1.00 65.88 107 GLN A N 1
ATOM 848 C CA . GLN A 1 107 ? 8.483 -4.811 -21.649 1.00 65.88 107 GLN A CA 1
ATOM 849 C C . GLN A 1 107 ? 7.636 -6.076 -21.413 1.00 65.88 107 GLN A C 1
ATOM 851 O O . GLN A 1 107 ? 6.422 -5.951 -21.275 1.00 65.88 107 GLN A O 1
ATOM 856 N N . ASP A 1 108 ? 8.252 -7.261 -21.330 1.00 70.12 108 ASP A N 1
ATOM 857 C CA . ASP A 1 108 ? 7.556 -8.548 -21.157 1.00 70.12 108 ASP A CA 1
ATOM 858 C C . ASP A 1 108 ? 7.546 -9.032 -19.691 1.00 70.12 108 ASP A C 1
ATOM 860 O O . ASP A 1 108 ? 7.129 -10.160 -19.395 1.00 70.12 108 ASP A O 1
ATOM 864 N N . ASN A 1 109 ? 8.039 -8.209 -18.760 1.00 82.44 109 ASN A N 1
ATOM 865 C 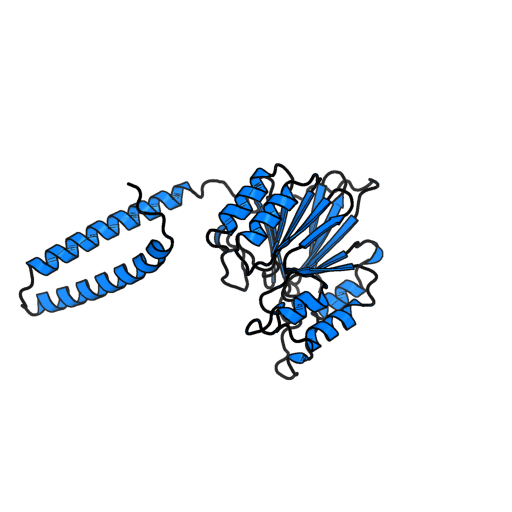CA . ASN A 1 109 ? 8.002 -8.526 -17.338 1.00 82.44 109 ASN A CA 1
ATOM 866 C C . ASN A 1 109 ? 6.566 -8.445 -16.804 1.00 82.44 109 ASN A C 1
ATOM 868 O O . ASN A 1 109 ? 5.804 -7.548 -17.145 1.00 82.44 109 ASN A O 1
ATOM 872 N N . GLY A 1 110 ? 6.224 -9.384 -15.926 1.00 89.81 110 GLY A N 1
ATOM 873 C CA . GLY A 1 110 ? 5.002 -9.344 -15.124 1.00 89.81 110 GLY A CA 1
ATOM 874 C C . GLY A 1 110 ? 5.329 -9.561 -13.653 1.00 89.81 110 GLY A C 1
ATOM 875 O O . GLY A 1 110 ? 6.473 -9.401 -13.225 1.00 89.81 110 GLY A O 1
ATOM 876 N N . LEU A 1 111 ? 4.351 -10.016 -12.884 1.00 93.81 111 LEU A N 1
ATOM 877 C CA . LEU A 1 111 ? 4.476 -10.257 -11.453 1.00 93.81 111 LEU A CA 1
ATOM 878 C C . LEU A 1 111 ? 5.511 -11.332 -11.104 1.00 93.81 111 LEU A C 1
ATOM 880 O O . LEU A 1 111 ? 5.780 -12.270 -11.869 1.00 93.81 111 LEU A O 1
ATOM 884 N N . ASN A 1 112 ? 6.069 -11.193 -9.904 1.00 92.25 112 ASN A N 1
ATOM 885 C CA . ASN A 1 112 ? 7.012 -12.110 -9.289 1.00 92.25 112 ASN A CA 1
ATOM 886 C C . ASN A 1 112 ? 6.450 -13.543 -9.287 1.00 92.25 112 ASN A C 1
ATOM 888 O O . ASN A 1 112 ? 5.349 -13.817 -8.808 1.00 92.25 112 ASN A O 1
ATOM 892 N N . GLN A 1 113 ? 7.223 -14.491 -9.818 1.00 90.19 113 GLN A N 1
ATOM 893 C CA . GLN A 1 113 ? 6.761 -15.872 -9.988 1.00 90.19 113 GLN A CA 1
ATOM 894 C C . GLN A 1 113 ? 6.567 -16.626 -8.667 1.00 90.19 113 GLN A C 1
ATOM 896 O O . GLN A 1 113 ? 5.766 -17.560 -8.623 1.00 90.19 113 GLN A O 1
ATOM 901 N N . ASP A 1 114 ? 7.289 -16.263 -7.606 1.00 91.25 114 ASP A N 1
ATOM 902 C CA . ASP A 1 114 ? 7.089 -16.848 -6.276 1.00 91.25 114 ASP A CA 1
ATOM 903 C C . ASP A 1 114 ? 5.754 -16.356 -5.704 1.00 91.25 114 ASP A C 1
ATOM 905 O O . ASP A 1 114 ? 4.975 -17.153 -5.189 1.00 91.25 114 ASP A O 1
ATOM 909 N N . PHE A 1 115 ? 5.423 -15.080 -5.925 1.00 93.94 115 PHE A N 1
ATOM 910 C CA . PHE A 1 115 ? 4.134 -14.508 -5.536 1.00 93.94 115 PHE A CA 1
ATOM 911 C C . PHE A 1 115 ? 2.960 -15.152 -6.278 1.00 93.94 115 PHE A C 1
ATOM 913 O O . PHE A 1 115 ? 1.994 -15.571 -5.647 1.00 93.94 115 PHE A O 1
ATOM 920 N N . LEU A 1 116 ? 3.071 -15.348 -7.595 1.00 94.00 116 LEU A N 1
ATOM 921 C CA . LEU A 1 116 ? 2.037 -16.050 -8.364 1.00 94.00 116 LEU A CA 1
ATOM 922 C C . LEU A 1 116 ? 1.854 -17.505 -7.917 1.00 94.00 116 LEU A C 1
ATOM 924 O O . LEU A 1 116 ? 0.729 -18.003 -7.881 1.00 94.00 116 LEU A O 1
ATOM 928 N N . ARG A 1 117 ? 2.942 -18.214 -7.581 1.00 94.31 117 ARG A N 1
ATOM 929 C CA . ARG A 1 117 ? 2.842 -19.578 -7.035 1.00 94.31 117 ARG A CA 1
ATOM 930 C C . ARG A 1 117 ? 2.181 -19.584 -5.663 1.00 94.31 117 ARG A C 1
ATOM 932 O O . ARG A 1 117 ? 1.346 -20.450 -5.422 1.00 94.31 117 ARG A O 1
ATOM 939 N N . PHE A 1 118 ? 2.516 -18.617 -4.816 1.00 94.94 118 PHE A N 1
ATOM 940 C CA . PHE A 1 118 ? 1.874 -18.435 -3.523 1.00 94.94 118 PHE A CA 1
ATOM 941 C C . PHE A 1 118 ? 0.376 -18.155 -3.662 1.00 94.94 118 PHE A C 1
ATOM 943 O O . PHE A 1 118 ? -0.417 -18.850 -3.044 1.00 94.94 118 PHE A O 1
ATOM 950 N N . MET A 1 119 ? -0.042 -17.225 -4.525 1.00 95.81 119 MET A N 1
ATOM 951 C CA . MET A 1 119 ? -1.469 -16.947 -4.732 1.00 95.81 119 MET A CA 1
ATOM 952 C C . MET A 1 119 ? -2.245 -18.184 -5.208 1.00 95.81 119 MET A C 1
ATOM 954 O O . MET A 1 119 ? -3.396 -18.369 -4.831 1.00 95.81 119 MET A O 1
ATOM 958 N N . LYS A 1 120 ? -1.623 -19.058 -6.013 1.00 95.31 120 LYS A N 1
ATOM 959 C CA . LYS A 1 120 ? -2.243 -20.315 -6.473 1.00 95.31 120 LYS A CA 1
ATOM 960 C C . LYS A 1 120 ? -2.392 -21.366 -5.371 1.00 95.31 120 LYS A C 1
ATOM 962 O O . LYS A 1 120 ? -3.259 -22.226 -5.490 1.00 95.31 120 LYS A O 1
ATOM 967 N N . SER A 1 121 ? -1.529 -21.352 -4.354 1.00 94.75 121 SER A N 1
ATOM 968 C CA . SER A 1 121 ? -1.567 -22.317 -3.247 1.00 94.75 121 SER A CA 1
ATOM 969 C C . SER A 1 121 ? -2.278 -21.786 -2.003 1.00 94.75 121 SER A C 1
ATOM 971 O O . SER A 1 121 ? -2.725 -22.577 -1.172 1.00 94.75 121 SER A O 1
ATOM 973 N N . TYR A 1 122 ? -2.387 -20.467 -1.863 1.00 94.69 122 TYR A N 1
ATOM 974 C CA . TYR A 1 122 ? -3.078 -19.817 -0.762 1.00 94.69 122 TYR A CA 1
ATOM 975 C C . TYR A 1 122 ? -4.604 -19.953 -0.914 1.00 94.69 122 TYR A C 1
ATOM 977 O O . TYR A 1 122 ? -5.112 -19.867 -2.035 1.00 94.69 122 TYR A O 1
ATOM 985 N N . PRO A 1 123 ? -5.372 -20.139 0.180 1.00 91.00 123 PRO A N 1
ATOM 986 C CA . PRO A 1 123 ? -6.835 -20.189 0.135 1.00 91.00 123 PRO A CA 1
ATOM 987 C C . PRO A 1 123 ? -7.443 -18.809 -0.181 1.00 91.00 123 PRO A C 1
ATOM 989 O O . PRO A 1 123 ? -7.969 -18.116 0.687 1.00 91.00 123 PRO A O 1
ATOM 992 N N . MET A 1 124 ? -7.394 -18.408 -1.454 1.00 90.94 124 MET A N 1
ATOM 993 C CA . MET A 1 124 ? -7.900 -17.111 -1.923 1.00 90.94 124 MET A CA 1
ATOM 994 C C . MET A 1 124 ? -9.410 -16.941 -1.720 1.00 90.94 124 MET A C 1
ATOM 996 O O . MET A 1 124 ? -9.877 -15.813 -1.663 1.00 90.94 124 MET A O 1
ATOM 1000 N N . ALA A 1 125 ? -10.164 -18.033 -1.546 1.00 86.62 125 ALA A N 1
ATOM 1001 C CA . ALA A 1 125 ? -11.597 -17.988 -1.248 1.00 86.62 125 ALA A CA 1
ATOM 1002 C C . ALA A 1 125 ? -11.927 -17.219 0.049 1.00 86.62 125 ALA A C 1
ATOM 1004 O O . ALA A 1 125 ? -13.011 -16.652 0.157 1.00 86.62 125 ALA A O 1
ATOM 1005 N N . ASP A 1 126 ? -10.986 -17.159 0.998 1.00 87.50 126 ASP A N 1
ATOM 1006 C CA . ASP A 1 126 ? -11.143 -16.428 2.263 1.00 87.50 126 ASP A CA 1
ATOM 1007 C C . ASP A 1 126 ? -10.576 -14.993 2.196 1.00 87.50 126 ASP A C 1
ATOM 1009 O O . ASP A 1 126 ? -10.664 -14.228 3.164 1.00 87.50 126 ASP A O 1
ATOM 1013 N N . THR A 1 127 ? -9.965 -14.620 1.065 1.00 94.88 127 THR A N 1
ATOM 1014 C CA . THR A 1 127 ? -9.370 -13.301 0.810 1.00 94.88 127 THR A CA 1
ATOM 1015 C C . THR A 1 127 ? -10.361 -12.435 0.049 1.00 94.88 127 THR A C 1
ATOM 1017 O O . THR A 1 127 ? -10.802 -12.789 -1.035 1.00 94.88 127 THR A O 1
ATOM 1020 N N . ARG A 1 128 ? -10.718 -11.276 0.603 1.00 96.31 128 ARG A N 1
ATOM 1021 C CA . ARG A 1 128 ? -11.683 -10.361 -0.010 1.00 96.31 128 ARG A CA 1
ATOM 1022 C C . ARG A 1 128 ? -11.087 -9.618 -1.205 1.00 96.31 128 ARG A C 1
ATOM 1024 O O . ARG A 1 128 ? -11.761 -9.487 -2.218 1.00 96.31 128 ARG A O 1
ATOM 1031 N N . PHE A 1 129 ? -9.858 -9.127 -1.067 1.00 98.19 129 PHE A N 1
ATOM 1032 C CA . PHE A 1 129 ? -9.126 -8.401 -2.107 1.00 98.19 129 PHE A CA 1
ATOM 1033 C C . PHE A 1 129 ? -7.614 -8.428 -1.844 1.00 98.19 129 PHE A C 1
ATOM 1035 O O . PHE A 1 129 ? -7.151 -8.800 -0.758 1.00 98.19 129 PHE A O 1
ATOM 1042 N N . VAL A 1 130 ? -6.845 -8.002 -2.842 1.00 98.38 130 VAL A N 1
ATOM 1043 C CA . VAL A 1 130 ? -5.396 -7.781 -2.770 1.00 98.38 130 VAL A CA 1
ATOM 1044 C C . VAL A 1 130 ? -5.098 -6.318 -3.093 1.00 98.38 130 VAL A C 1
ATOM 1046 O O . VAL A 1 130 ? -5.665 -5.753 -4.022 1.00 98.38 130 VAL A O 1
ATOM 1049 N N . VAL A 1 131 ? -4.188 -5.702 -2.341 1.00 98.62 131 VAL A N 1
ATOM 1050 C CA . VAL A 1 131 ? -3.689 -4.349 -2.597 1.00 98.62 131 VAL A CA 1
ATOM 1051 C C . VAL A 1 131 ? -2.230 -4.422 -3.038 1.00 98.62 131 VAL A C 1
ATOM 1053 O O . VAL A 1 131 ? -1.360 -4.836 -2.267 1.00 98.62 131 VAL A O 1
ATOM 1056 N N . PHE A 1 132 ? -1.948 -3.990 -4.264 1.00 98.31 132 PHE A N 1
ATOM 1057 C CA . PHE A 1 132 ? -0.587 -3.705 -4.701 1.00 98.31 132 PHE A CA 1
ATOM 1058 C C . PHE A 1 132 ? -0.168 -2.345 -4.147 1.00 98.31 132 PHE A C 1
ATOM 1060 O O . PHE A 1 132 ? -0.729 -1.322 -4.534 1.00 98.31 132 PHE A O 1
ATOM 1067 N N . THR A 1 133 ? 0.813 -2.312 -3.245 1.00 97.81 133 THR A N 1
ATOM 1068 C CA . THR A 1 133 ? 1.323 -1.083 -2.611 1.00 97.81 133 THR A CA 1
ATOM 1069 C C . THR A 1 133 ? 2.376 -0.375 -3.475 1.00 97.81 133 THR A C 1
ATOM 1071 O O . THR A 1 133 ? 3.315 0.229 -2.968 1.00 97.81 133 THR A O 1
ATOM 1074 N N . GLY A 1 134 ? 2.208 -0.430 -4.795 1.00 95.62 134 GLY A N 1
ATOM 1075 C CA . GLY A 1 134 ? 3.109 0.151 -5.786 1.00 95.62 134 GLY A CA 1
ATOM 1076 C C . GLY A 1 134 ? 4.241 -0.769 -6.217 1.00 95.62 134 GLY A C 1
ATOM 1077 O O . GLY A 1 134 ? 4.560 -1.765 -5.559 1.00 95.62 134 GLY A O 1
ATOM 1078 N N . ASP A 1 135 ? 4.815 -0.407 -7.356 1.00 94.62 135 ASP A N 1
ATOM 1079 C CA . ASP A 1 135 ? 5.810 -1.152 -8.105 1.00 94.62 135 ASP A CA 1
ATOM 1080 C C . ASP A 1 135 ? 5.327 -2.584 -8.376 1.00 94.62 135 ASP A C 1
ATOM 1082 O O . ASP A 1 135 ? 5.886 -3.577 -7.904 1.00 94.62 135 ASP A O 1
ATOM 1086 N N . PHE A 1 136 ? 4.225 -2.711 -9.109 1.00 94.25 136 PHE A N 1
ATOM 1087 C CA . PHE A 1 136 ? 3.768 -3.997 -9.658 1.00 94.25 136 PHE A CA 1
ATOM 1088 C C . PHE A 1 136 ? 4.144 -4.143 -11.137 1.00 94.25 136 PHE A C 1
ATOM 1090 O O . PHE A 1 136 ? 4.180 -5.262 -11.654 1.00 94.25 136 PHE A O 1
ATOM 1097 N N . THR A 1 137 ? 4.523 -3.039 -11.778 1.00 92.69 137 THR A N 1
ATOM 1098 C CA . THR A 1 137 ? 5.244 -2.986 -13.052 1.00 92.69 137 THR A CA 1
ATOM 1099 C C . THR A 1 137 ? 6.692 -2.537 -12.820 1.00 92.69 137 THR A C 1
ATOM 1101 O O . THR A 1 137 ? 7.014 -2.013 -11.755 1.00 92.69 137 THR A O 1
ATOM 1104 N N . SER A 1 138 ? 7.591 -2.777 -13.784 1.00 89.31 138 SER A N 1
ATOM 1105 C CA . SER A 1 138 ? 8.985 -2.322 -13.653 1.00 89.31 138 SER A CA 1
ATOM 1106 C C . SER A 1 138 ? 9.221 -0.944 -14.249 1.00 89.31 138 SER A C 1
ATOM 1108 O O . SER A 1 138 ? 10.179 -0.299 -13.856 1.00 89.31 138 SER A O 1
ATOM 1110 N N . ASP A 1 139 ? 8.400 -0.504 -15.200 1.00 88.88 139 ASP A N 1
ATOM 1111 C CA . ASP A 1 139 ? 8.562 0.787 -15.879 1.00 88.88 139 ASP A CA 1
ATOM 1112 C C . ASP A 1 139 ? 7.218 1.369 -16.355 1.00 88.88 139 ASP A C 1
ATOM 1114 O O . ASP A 1 139 ? 7.206 2.272 -17.181 1.00 88.88 139 ASP A O 1
ATOM 1118 N N . GLY A 1 140 ? 6.076 0.836 -15.903 1.00 89.25 140 GLY A N 1
ATOM 1119 C CA . GLY A 1 140 ? 4.763 1.416 -16.204 1.00 89.25 140 GLY A CA 1
ATOM 1120 C C . GLY A 1 140 ? 4.280 1.199 -17.639 1.00 89.25 140 GLY A C 1
ATOM 1121 O O . GLY A 1 140 ? 3.203 1.676 -18.000 1.00 89.25 140 GLY A O 1
ATOM 1122 N N . PHE A 1 141 ? 5.024 0.448 -18.460 1.00 88.69 141 PHE A N 1
ATOM 1123 C CA . PHE A 1 141 ? 4.653 0.206 -19.853 1.00 88.69 141 PHE A CA 1
ATOM 1124 C C . PHE A 1 141 ? 3.279 -0.477 -19.964 1.00 88.69 141 PHE A C 1
ATOM 1126 O O . PHE A 1 141 ? 3.017 -1.441 -19.234 1.00 88.69 141 PHE A O 1
ATOM 1133 N N . PRO A 1 142 ? 2.438 -0.101 -20.949 1.00 90.12 142 PRO A N 1
ATOM 1134 C CA . PRO A 1 142 ? 1.157 -0.767 -21.191 1.00 90.12 142 PRO A CA 1
ATOM 1135 C C . PRO A 1 142 ? 1.259 -2.295 -21.328 1.00 90.12 142 PRO A C 1
ATOM 1137 O O . PRO A 1 142 ? 0.393 -3.012 -20.843 1.00 90.12 142 PRO A O 1
ATOM 1140 N N . SER A 1 143 ? 2.345 -2.819 -21.905 1.00 89.94 143 SER A N 1
ATOM 1141 C CA . SER A 1 143 ? 2.556 -4.270 -22.022 1.00 89.94 143 SER A CA 1
ATOM 1142 C C . SER A 1 143 ? 2.787 -4.968 -20.675 1.00 89.94 143 SER A C 1
ATOM 1144 O O . SER A 1 143 ? 2.413 -6.128 -20.512 1.00 89.94 143 SER A O 1
ATOM 1146 N N . GLN A 1 144 ? 3.383 -4.280 -19.696 1.00 90.81 144 GLN A N 1
ATOM 1147 C CA . GLN A 1 144 ? 3.578 -4.806 -18.340 1.00 90.81 144 GLN A CA 1
ATOM 1148 C C . GLN A 1 144 ? 2.265 -4.793 -17.553 1.00 90.81 144 GLN A C 1
ATOM 1150 O O . GLN A 1 144 ? 1.991 -5.720 -16.787 1.00 90.81 144 GLN A O 1
ATOM 1155 N N . TRP A 1 145 ? 1.432 -3.776 -17.786 1.00 92.69 145 TRP A N 1
ATOM 1156 C CA . TRP A 1 145 ? 0.050 -3.735 -17.314 1.00 92.69 145 TRP A CA 1
ATOM 1157 C C . TRP A 1 145 ? -0.766 -4.894 -17.870 1.00 92.69 145 TRP A C 1
ATOM 1159 O O . TRP A 1 145 ? -1.276 -5.692 -17.086 1.00 92.69 145 TRP A O 1
ATOM 1169 N N . ASP A 1 146 ? -0.789 -5.057 -19.196 1.00 94.00 146 ASP A N 1
ATOM 1170 C CA . ASP A 1 146 ? -1.473 -6.170 -19.860 1.00 94.00 146 ASP A CA 1
ATOM 1171 C C . ASP A 1 146 ? -1.005 -7.512 -19.284 1.00 94.00 146 ASP A C 1
ATOM 1173 O O . ASP A 1 146 ? -1.807 -8.414 -19.032 1.00 94.00 146 ASP A O 1
ATOM 1177 N N . LYS A 1 147 ? 0.303 -7.646 -19.022 1.00 94.19 147 LYS A N 1
ATOM 1178 C CA . LYS A 1 147 ? 0.859 -8.867 -18.443 1.00 94.19 147 LYS A CA 1
ATOM 1179 C C . LYS A 1 147 ? 0.408 -9.100 -17.007 1.00 94.19 147 LYS A C 1
ATOM 1181 O O . LYS A 1 147 ? 0.115 -10.239 -16.640 1.00 94.19 147 LYS A O 1
ATOM 1186 N N . THR A 1 148 ? 0.374 -8.046 -16.203 1.00 95.00 148 THR A N 1
ATOM 1187 C CA . THR A 1 148 ? -0.092 -8.096 -14.816 1.00 95.00 148 THR A CA 1
ATOM 1188 C C . THR A 1 148 ? -1.563 -8.489 -14.767 1.00 95.00 148 THR A C 1
ATOM 1190 O O . THR A 1 148 ? -1.905 -9.452 -14.083 1.00 95.00 148 THR A O 1
ATOM 1193 N N . GLU A 1 149 ? -2.410 -7.828 -15.558 1.00 95.81 149 GLU A N 1
ATOM 1194 C CA . GLU A 1 149 ? -3.838 -8.131 -15.693 1.00 95.81 149 GLU A CA 1
ATOM 1195 C C . GLU A 1 149 ? -4.060 -9.576 -16.155 1.00 95.81 149 GLU A C 1
ATOM 1197 O O . GLU A 1 149 ? -4.826 -10.318 -15.538 1.00 95.81 149 GLU A O 1
ATOM 1202 N N . GLU A 1 150 ? -3.329 -10.030 -17.180 1.00 96.56 150 GLU A N 1
ATOM 1203 C CA . GLU A 1 150 ? -3.394 -11.414 -17.659 1.00 96.56 150 GLU A CA 1
ATOM 1204 C C . GLU A 1 150 ? -3.077 -12.421 -16.545 1.00 96.56 150 GLU A C 1
ATOM 1206 O O . GLU A 1 150 ? -3.721 -13.467 -16.451 1.00 96.56 150 GLU A O 1
ATOM 1211 N N . GLN A 1 151 ? -2.078 -12.125 -15.712 1.00 96.12 151 GLN A N 1
ATOM 1212 C CA . GLN A 1 151 ? -1.624 -13.019 -14.652 1.00 96.12 151 GLN A CA 1
ATOM 1213 C C . GLN A 1 151 ? -2.576 -13.078 -13.460 1.00 96.12 151 GLN A C 1
ATOM 1215 O O . GLN A 1 151 ? -2.577 -14.099 -12.771 1.00 96.12 151 GLN A O 1
ATOM 1220 N N . ILE A 1 152 ? -3.357 -12.023 -13.210 1.00 96.69 152 ILE A N 1
ATOM 1221 C CA . ILE A 1 152 ? -4.258 -11.945 -12.053 1.00 96.69 152 ILE A CA 1
ATOM 1222 C C . ILE A 1 152 ? -5.735 -12.204 -12.384 1.00 96.69 152 ILE A C 1
ATOM 1224 O O . ILE A 1 152 ? -6.508 -12.479 -11.470 1.00 96.69 152 ILE A O 1
ATOM 1228 N N . LYS A 1 153 ? -6.133 -12.178 -13.664 1.00 96.06 153 LYS A N 1
ATOM 1229 C CA . LYS A 1 153 ? -7.545 -12.276 -14.093 1.00 96.06 153 LYS A CA 1
ATOM 1230 C C . LYS A 1 153 ? -8.300 -13.517 -13.602 1.00 96.06 153 LYS A C 1
ATOM 1232 O O . LYS A 1 153 ? -9.517 -13.475 -13.475 1.00 96.06 153 LYS A O 1
ATOM 1237 N N . ASP A 1 154 ? -7.592 -14.626 -13.376 1.00 93.50 154 ASP A N 1
ATOM 1238 C CA . ASP A 1 154 ? -8.204 -15.909 -13.008 1.00 93.50 154 ASP A CA 1
ATOM 1239 C C . ASP A 1 154 ? -8.359 -16.069 -11.482 1.00 93.50 154 ASP A C 1
ATOM 1241 O O . ASP A 1 154 ? -8.901 -17.073 -11.014 1.00 93.50 154 ASP A O 1
ATOM 1245 N N . PHE A 1 155 ? -7.876 -15.108 -10.686 1.00 95.31 155 PHE A N 1
ATOM 1246 C CA . PHE A 1 155 ? -8.056 -15.130 -9.237 1.00 95.31 155 PHE A CA 1
ATOM 1247 C C . PHE A 1 155 ? -9.417 -14.530 -8.862 1.00 95.31 155 PHE A C 1
ATOM 1249 O O . PHE A 1 155 ? -9.759 -13.452 -9.338 1.00 95.31 155 PHE A O 1
ATOM 1256 N N . PRO A 1 156 ? -10.196 -15.185 -7.982 1.00 94.31 156 PRO A N 1
ATOM 1257 C CA . PRO A 1 156 ? -11.565 -14.779 -7.663 1.00 94.31 156 PRO A CA 1
ATOM 1258 C C . PRO A 1 156 ? -11.613 -13.654 -6.614 1.00 94.31 156 PRO A C 1
ATOM 1260 O O . PRO A 1 156 ? -12.392 -13.725 -5.666 1.00 94.31 156 PRO A O 1
ATOM 1263 N N . VAL A 1 157 ? -10.741 -12.652 -6.737 1.00 95.81 157 VAL A N 1
ATOM 1264 C CA . VAL A 1 157 ? -10.613 -11.540 -5.787 1.00 95.81 157 VAL A CA 1
ATOM 1265 C C . VAL A 1 157 ? -10.440 -10.223 -6.523 1.00 95.81 157 VAL A C 1
ATOM 1267 O O . VAL A 1 157 ? -9.910 -10.189 -7.632 1.00 95.81 157 VAL A O 1
ATOM 1270 N N . ASP A 1 158 ? -10.845 -9.137 -5.874 1.00 95.69 158 ASP A N 1
ATOM 1271 C CA . ASP A 1 158 ? -10.619 -7.795 -6.398 1.00 95.69 158 ASP A CA 1
ATOM 1272 C C . ASP A 1 158 ? -9.159 -7.367 -6.167 1.00 95.69 158 ASP A C 1
ATOM 1274 O O . ASP A 1 158 ? -8.524 -7.753 -5.177 1.00 95.69 158 ASP A O 1
ATOM 1278 N N . PHE A 1 159 ? -8.630 -6.544 -7.074 1.00 97.62 159 PHE A N 1
ATOM 1279 C CA . PHE A 1 159 ? -7.283 -5.985 -6.983 1.00 97.62 159 PHE A CA 1
ATOM 1280 C C . PHE A 1 159 ? -7.344 -4.460 -6.931 1.00 97.62 159 PHE A C 1
ATOM 1282 O O . PHE A 1 159 ? -7.970 -3.823 -7.775 1.00 97.62 159 PHE A O 1
ATOM 1289 N N . HIS A 1 160 ? -6.662 -3.877 -5.949 1.00 98.12 160 HIS A N 1
ATOM 1290 C CA . HIS A 1 160 ? -6.502 -2.434 -5.803 1.00 98.12 160 HIS A CA 1
ATOM 1291 C C . HIS A 1 160 ? -5.045 -2.042 -6.028 1.00 98.12 160 HIS A C 1
ATOM 1293 O O . HIS A 1 160 ? -4.131 -2.728 -5.568 1.00 98.12 160 HIS A O 1
ATOM 1299 N N . PHE A 1 161 ? -4.831 -0.914 -6.700 1.00 97.75 161 PHE A N 1
ATOM 1300 C CA . PHE A 1 161 ? -3.507 -0.489 -7.142 1.00 97.75 161 PHE A CA 1
ATOM 1301 C C . PHE A 1 161 ? -3.141 0.865 -6.538 1.00 97.75 161 PHE A C 1
ATOM 1303 O O . PHE A 1 161 ? -3.831 1.869 -6.734 1.00 97.75 161 PHE A O 1
ATOM 1310 N N . VAL A 1 162 ? -2.026 0.897 -5.826 1.00 97.50 162 VAL A N 1
ATOM 1311 C CA . VAL A 1 162 ? -1.311 2.116 -5.444 1.00 97.50 162 VAL A CA 1
ATOM 1312 C C . VAL A 1 162 ? -0.218 2.343 -6.480 1.00 97.50 162 VAL A C 1
ATOM 1314 O O . VAL A 1 162 ? 0.419 1.373 -6.879 1.00 97.50 162 VAL A O 1
ATOM 1317 N N . SER A 1 163 ? 0.017 3.582 -6.918 1.00 94.75 163 SER A N 1
ATOM 1318 C CA . SER A 1 163 ? 1.140 3.853 -7.819 1.00 94.75 163 SER A CA 1
ATOM 1319 C C . SER A 1 163 ? 2.463 3.852 -7.058 1.00 94.75 163 SER A C 1
ATOM 1321 O O . SER A 1 163 ? 2.618 4.538 -6.041 1.00 94.75 163 SER A O 1
ATOM 1323 N N . GLY A 1 164 ? 3.416 3.068 -7.553 1.00 93.44 164 GLY A N 1
ATOM 1324 C CA . GLY A 1 164 ? 4.829 3.208 -7.236 1.00 93.44 164 GLY A CA 1
ATOM 1325 C C . GLY A 1 164 ? 5.557 4.084 -8.245 1.00 93.44 164 GLY A C 1
ATOM 1326 O O . GLY A 1 164 ? 4.980 4.547 -9.232 1.00 93.44 164 GLY A O 1
ATOM 1327 N N . ASN A 1 165 ? 6.837 4.343 -7.994 1.00 90.44 165 ASN A N 1
ATOM 1328 C CA . ASN A 1 165 ? 7.632 5.180 -8.890 1.00 90.44 165 ASN A CA 1
ATOM 1329 C C . ASN A 1 165 ? 7.932 4.501 -10.226 1.00 90.44 165 ASN A C 1
ATOM 1331 O O . ASN A 1 165 ? 8.254 5.195 -11.185 1.00 90.44 165 ASN A O 1
ATOM 1335 N N . HIS A 1 166 ? 7.820 3.176 -10.289 1.00 90.25 166 HIS A N 1
ATOM 1336 C CA . HIS A 1 166 ? 7.939 2.434 -11.534 1.00 90.25 166 HIS A CA 1
ATOM 1337 C C . HIS A 1 166 ? 6.615 2.345 -12.300 1.00 90.25 166 HIS A C 1
ATOM 1339 O O . HIS A 1 166 ? 6.652 2.181 -13.510 1.00 90.25 166 HIS A O 1
ATOM 1345 N N . ASP A 1 167 ? 5.456 2.509 -11.653 1.00 92.06 167 ASP A N 1
ATOM 1346 C CA . ASP A 1 167 ? 4.153 2.321 -12.316 1.00 92.06 167 ASP A CA 1
ATOM 1347 C C . ASP A 1 167 ? 3.657 3.544 -13.096 1.00 92.06 167 ASP A C 1
ATOM 1349 O O . ASP A 1 167 ? 2.776 3.420 -13.946 1.00 92.06 167 ASP A O 1
ATOM 1353 N N . GLU A 1 168 ? 4.200 4.726 -12.801 1.00 85.69 168 GLU A N 1
ATOM 1354 C CA . GLU A 1 168 ? 3.829 5.992 -13.452 1.00 85.69 168 GLU A CA 1
ATOM 1355 C C . GLU A 1 168 ? 4.690 6.318 -14.682 1.00 85.69 168 GLU A C 1
ATOM 1357 O O . GLU A 1 168 ? 4.464 7.340 -15.340 1.00 85.69 168 GLU A O 1
ATOM 1362 N N . GLY A 1 169 ? 5.681 5.474 -14.972 1.00 72.62 169 GLY A N 1
ATOM 1363 C CA . GLY A 1 169 ? 6.584 5.648 -16.097 1.00 72.62 169 GLY A CA 1
ATOM 1364 C C . GLY A 1 169 ? 7.872 6.412 -15.827 1.00 72.62 169 GLY A C 1
ATOM 1365 O O . GLY A 1 169 ? 7.967 7.211 -14.894 1.00 72.62 169 GLY A O 1
ATOM 1366 N N . VAL A 1 170 ? 8.873 6.206 -16.690 1.00 61.75 170 VAL A N 1
ATOM 1367 C CA . VAL A 1 170 ? 10.259 6.696 -16.500 1.00 61.75 170 VAL A CA 1
ATOM 1368 C C . VAL A 1 170 ? 10.368 8.232 -16.524 1.00 61.75 170 VAL A C 1
ATOM 1370 O O . VAL A 1 170 ? 11.254 8.807 -15.889 1.00 61.75 170 VAL A O 1
ATOM 1373 N N . ASP A 1 171 ? 9.460 8.920 -17.216 1.00 63.41 171 ASP A N 1
ATOM 1374 C CA . ASP A 1 171 ? 9.385 10.388 -17.317 1.00 63.41 171 ASP A CA 1
ATOM 1375 C C . ASP A 1 171 ? 7.992 10.952 -16.965 1.00 63.41 171 ASP A C 1
ATOM 1377 O O . ASP A 1 171 ? 7.721 12.144 -17.139 1.00 63.41 171 ASP A O 1
ATOM 1381 N N . GLY A 1 172 ? 7.100 10.104 -16.445 1.00 60.47 172 GLY A N 1
ATOM 1382 C CA . GLY A 1 172 ? 5.703 10.445 -16.206 1.00 60.47 172 GLY A CA 1
ATOM 1383 C C . GLY A 1 172 ? 4.835 10.500 -17.466 1.00 60.47 172 GLY A C 1
ATOM 1384 O O . GLY A 1 172 ? 3.688 10.935 -17.356 1.00 60.47 172 GLY A O 1
ATOM 1385 N N . SER A 1 173 ? 5.344 10.088 -18.636 1.00 61.41 173 SER A N 1
ATOM 1386 C CA . SER A 1 173 ? 4.542 9.932 -19.860 1.00 61.41 173 SER A CA 1
ATOM 1387 C C . SER A 1 173 ? 3.499 8.820 -19.750 1.00 61.41 173 SER A C 1
ATOM 1389 O O . SER A 1 173 ? 2.507 8.844 -20.472 1.00 61.41 173 SER A O 1
ATOM 1391 N N . GLU A 1 174 ? 3.672 7.888 -18.809 1.00 63.69 174 GLU A N 1
ATOM 1392 C CA . GLU A 1 174 ? 2.745 6.778 -18.573 1.00 63.69 174 GLU A CA 1
ATOM 1393 C C . GLU A 1 174 ? 1.789 7.022 -17.394 1.00 63.69 174 GLU A C 1
ATOM 1395 O O . GLU A 1 174 ? 1.011 6.136 -17.037 1.00 63.69 174 GLU A O 1
ATOM 1400 N N . LYS A 1 175 ? 1.757 8.243 -16.839 1.00 70.38 175 LYS A N 1
ATOM 1401 C CA . LYS A 1 175 ? 0.747 8.651 -15.843 1.00 70.38 175 LYS A CA 1
ATOM 1402 C C . LYS A 1 175 ? -0.675 8.402 -16.331 1.00 70.38 175 LYS A C 1
ATOM 1404 O O . LYS A 1 175 ? -1.511 7.932 -15.560 1.00 70.38 175 LYS A O 1
ATOM 1409 N N . ASP A 1 176 ? -0.914 8.679 -17.608 1.00 78.06 176 ASP A N 1
ATOM 1410 C CA . ASP A 1 176 ? -2.212 8.474 -18.240 1.00 78.06 176 ASP A CA 1
ATOM 1411 C C . ASP A 1 176 ? -2.572 6.983 -18.277 1.00 78.06 176 ASP A C 1
ATOM 1413 O O . ASP A 1 176 ? -3.713 6.635 -17.997 1.00 78.06 176 ASP A O 1
ATOM 1417 N N . THR A 1 177 ? -1.594 6.090 -18.486 1.00 87.12 177 THR A N 1
ATOM 1418 C CA . THR A 1 177 ? -1.814 4.633 -18.480 1.00 87.12 177 THR A CA 1
ATOM 1419 C C . THR A 1 177 ? -2.322 4.155 -17.124 1.00 87.12 177 THR A C 1
ATOM 1421 O O . THR A 1 177 ? -3.294 3.408 -17.062 1.00 87.12 177 THR A O 1
ATOM 1424 N N . PHE A 1 178 ? -1.699 4.585 -16.022 1.00 92.19 178 PHE A N 1
ATOM 1425 C CA . PHE A 1 178 ? -2.122 4.168 -14.681 1.00 92.19 178 PHE A CA 1
ATOM 1426 C C . PHE A 1 178 ? -3.563 4.613 -14.377 1.00 92.19 178 PHE A C 1
ATOM 1428 O O . PHE A 1 178 ? -4.383 3.824 -13.895 1.00 92.19 178 PHE A O 1
ATOM 1435 N N . LEU A 1 179 ? -3.887 5.876 -14.658 1.00 92.44 179 LEU A N 1
ATOM 1436 C CA . LEU A 1 179 ? -5.222 6.427 -14.415 1.00 92.44 179 LEU A CA 1
ATOM 1437 C C . LEU A 1 179 ? -6.276 5.777 -15.321 1.00 92.44 179 LEU A C 1
ATOM 1439 O O . LEU A 1 179 ? -7.310 5.335 -14.822 1.00 92.44 179 LEU A O 1
ATOM 1443 N N . GLU A 1 180 ? -5.974 5.610 -16.612 1.00 91.50 180 GLU A N 1
ATOM 1444 C CA . GLU A 1 180 ? -6.836 4.932 -17.586 1.00 91.50 180 GLU A CA 1
ATOM 1445 C C . GLU A 1 180 ? -7.141 3.492 -17.157 1.00 91.50 180 GLU A C 1
ATOM 1447 O O . GLU A 1 180 ? -8.306 3.100 -17.086 1.00 91.50 180 GLU A O 1
ATOM 1452 N N . ARG A 1 181 ? -6.110 2.712 -16.808 1.00 92.12 181 ARG A N 1
ATOM 1453 C CA . ARG A 1 181 ? -6.255 1.292 -16.443 1.00 92.12 181 ARG A CA 1
ATOM 1454 C C . ARG A 1 181 ? -6.969 1.088 -15.118 1.00 92.12 181 ARG A C 1
ATOM 1456 O O . ARG A 1 181 ? -7.706 0.120 -14.960 1.00 92.12 181 ARG A O 1
ATOM 1463 N N . THR A 1 182 ? -6.788 2.006 -14.172 1.00 93.25 182 THR A N 1
ATOM 1464 C CA . THR A 1 182 ? -7.528 1.953 -12.905 1.00 93.25 182 THR A CA 1
ATOM 1465 C C . THR A 1 182 ? -8.910 2.601 -12.978 1.00 93.25 182 THR A C 1
ATOM 1467 O O . THR A 1 182 ? -9.679 2.467 -12.029 1.00 93.25 182 THR A O 1
ATOM 1470 N N . GLY A 1 183 ? -9.248 3.269 -14.087 1.00 92.62 183 GLY A N 1
ATOM 1471 C CA . GLY A 1 183 ? -10.514 3.980 -14.262 1.00 92.62 183 GLY A CA 1
ATOM 1472 C C . GLY A 1 183 ? -10.688 5.155 -13.297 1.00 92.62 183 GLY A C 1
ATOM 1473 O O . GLY A 1 183 ? -11.819 5.483 -12.939 1.00 92.62 183 GLY A O 1
ATOM 1474 N N . ARG A 1 184 ? -9.582 5.749 -12.832 1.00 93.00 184 ARG A N 1
ATOM 1475 C CA . ARG A 1 184 ? -9.578 6.838 -11.848 1.00 93.00 184 ARG A CA 1
ATOM 1476 C C . ARG A 1 184 ? -9.196 8.162 -12.487 1.00 93.00 184 ARG A C 1
ATOM 1478 O O . ARG A 1 184 ? -8.340 8.210 -13.361 1.00 93.00 184 ARG A O 1
ATOM 1485 N N . ASP A 1 185 ? -9.761 9.239 -11.955 1.00 91.38 185 ASP A N 1
ATOM 1486 C CA . ASP A 1 185 ? -9.395 10.605 -12.347 1.00 91.38 185 ASP A CA 1
ATOM 1487 C C . ASP A 1 185 ? -8.131 11.107 -11.625 1.00 91.38 185 ASP A C 1
ATOM 1489 O O . ASP A 1 185 ? -7.475 12.043 -12.074 1.00 91.38 185 ASP A O 1
ATOM 1493 N N . GLU A 1 186 ? -7.797 10.498 -10.485 1.00 93.88 186 GLU A N 1
ATOM 1494 C CA . GLU A 1 186 ? -6.704 10.895 -9.597 1.00 93.88 186 GLU A CA 1
ATOM 1495 C C . GLU A 1 186 ? -5.971 9.643 -9.076 1.00 93.88 186 GLU A C 1
ATOM 1497 O O . GLU A 1 186 ? -6.527 8.546 -9.002 1.00 93.88 186 GLU A O 1
ATOM 1502 N N . PHE A 1 187 ? -4.708 9.791 -8.674 1.00 93.81 187 PHE A N 1
ATOM 1503 C CA . PHE A 1 187 ? -3.898 8.671 -8.162 1.00 93.81 187 PHE A CA 1
ATOM 1504 C C . PHE A 1 187 ? -4.222 8.273 -6.714 1.00 93.81 187 PHE A C 1
ATOM 1506 O O . PHE A 1 187 ? -3.714 7.269 -6.209 1.00 93.81 187 PHE A O 1
ATOM 1513 N N . TYR A 1 188 ? -5.041 9.071 -6.036 1.00 95.88 188 TYR A N 1
ATOM 1514 C CA . TYR A 1 188 ? -5.572 8.788 -4.711 1.00 95.88 188 TYR A CA 1
ATOM 1515 C C . TYR A 1 188 ? -7.060 8.464 -4.811 1.00 95.88 188 TYR A C 1
ATOM 1517 O O . TYR A 1 188 ? -7.771 8.999 -5.657 1.00 95.88 188 TYR A O 1
ATOM 1525 N N . ASP A 1 189 ? -7.521 7.561 -3.954 1.00 97.31 189 ASP A N 1
ATOM 1526 C CA . ASP A 1 189 ? -8.906 7.092 -3.942 1.00 97.31 189 ASP A CA 1
ATOM 1527 C C . ASP A 1 1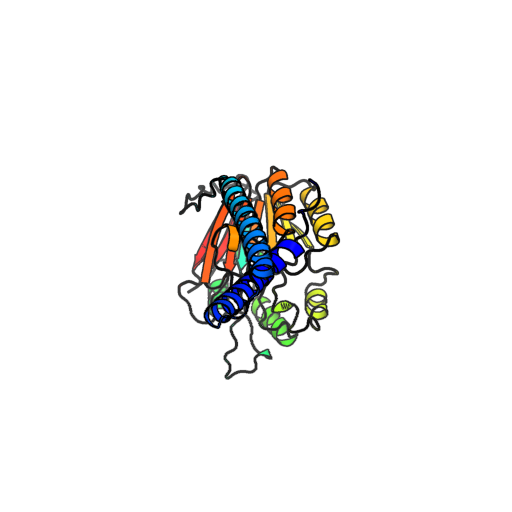89 ? -9.273 6.550 -2.556 1.00 97.31 189 ASP A C 1
ATOM 1529 O O . ASP A 1 189 ? -8.418 6.403 -1.680 1.00 97.31 189 ASP A O 1
ATOM 1533 N N . SER A 1 190 ? -10.550 6.276 -2.327 1.00 98.25 190 SER A N 1
ATOM 1534 C CA . SER A 1 190 ? -11.038 5.693 -1.087 1.00 98.25 190 SER A CA 1
ATOM 1535 C C . SER A 1 190 ? -12.226 4.780 -1.329 1.00 98.25 190 SER A C 1
ATOM 1537 O O . SER A 1 190 ? -13.092 5.075 -2.149 1.00 98.25 190 SER A O 1
ATOM 1539 N N . PHE A 1 191 ? -12.327 3.721 -0.539 1.00 98.19 191 PHE A N 1
ATOM 1540 C CA . PHE A 1 191 ? -13.469 2.818 -0.574 1.00 98.19 191 PHE A CA 1
ATOM 1541 C C . PHE A 1 191 ? -13.756 2.247 0.814 1.00 98.19 191 PHE A C 1
ATOM 1543 O O . PHE A 1 191 ? -12.926 2.302 1.721 1.00 98.19 191 PHE A O 1
ATOM 1550 N N . PHE A 1 192 ? -14.958 1.700 0.978 1.00 97.81 192 PHE A N 1
ATOM 1551 C CA . PHE A 1 192 ? -15.381 1.048 2.213 1.00 97.81 192 PHE A CA 1
ATOM 1552 C C . PHE A 1 192 ? -15.474 -0.461 2.037 1.00 97.81 192 PHE A C 1
ATOM 1554 O O . PHE A 1 192 ? -15.947 -0.956 1.013 1.00 97.81 192 PHE A O 1
ATOM 1561 N N . VAL A 1 193 ? -15.110 -1.183 3.094 1.00 96.75 193 VAL A N 1
ATOM 1562 C CA . VAL A 1 193 ? -15.394 -2.612 3.244 1.00 96.75 193 VAL A CA 1
ATOM 1563 C C . VAL A 1 193 ? -16.107 -2.797 4.576 1.00 96.75 193 VAL A C 1
ATOM 1565 O O . VAL A 1 193 ? -15.501 -2.745 5.645 1.00 96.75 193 VAL A O 1
ATOM 1568 N N . GLY A 1 194 ? -17.430 -2.960 4.516 1.00 94.81 194 GLY A N 1
ATOM 1569 C CA . GLY A 1 194 ? -18.266 -2.885 5.713 1.00 94.81 194 GLY A CA 1
ATOM 1570 C C . GLY A 1 194 ? -18.158 -1.503 6.363 1.00 94.81 194 GLY A C 1
ATOM 1571 O O . GLY A 1 194 ? -18.489 -0.501 5.738 1.00 94.81 194 GLY A O 1
ATOM 1572 N N . GLU A 1 195 ? -17.684 -1.459 7.608 1.00 96.56 195 GLU A N 1
ATOM 1573 C CA . GLU A 1 195 ? -17.508 -0.227 8.397 1.00 96.56 195 GLU A CA 1
ATOM 1574 C C . GLU A 1 195 ? -16.063 0.305 8.375 1.00 96.56 195 GLU A C 1
ATOM 1576 O O . GLU A 1 195 ? -15.741 1.250 9.095 1.00 96.56 195 GLU A O 1
ATOM 1581 N N . ASP A 1 196 ? -15.170 -0.309 7.598 1.00 97.88 196 ASP A N 1
ATOM 1582 C CA . ASP A 1 196 ? -13.756 0.058 7.555 1.00 97.88 196 ASP A CA 1
ATOM 1583 C C . ASP A 1 196 ? -13.439 0.881 6.303 1.00 97.88 196 ASP A C 1
ATOM 1585 O O . ASP A 1 196 ? -13.901 0.557 5.205 1.00 97.88 196 ASP A O 1
ATOM 1589 N N . LEU A 1 197 ? -12.640 1.935 6.477 1.00 98.56 197 LEU A N 1
ATOM 1590 C CA . LEU A 1 197 ? -12.247 2.861 5.420 1.00 98.56 197 LEU A CA 1
ATOM 1591 C C . LEU A 1 197 ? -10.853 2.515 4.896 1.00 98.56 197 LEU A C 1
ATOM 1593 O O . LEU A 1 197 ? -9.895 2.401 5.662 1.00 98.56 197 LEU A O 1
ATOM 1597 N N . PHE A 1 198 ? -10.746 2.415 3.577 1.00 98.75 198 PHE A N 1
ATOM 1598 C CA . PHE A 1 198 ? -9.513 2.199 2.837 1.00 98.75 198 PHE A CA 1
ATOM 1599 C C . PHE A 1 198 ? -9.209 3.463 2.042 1.00 98.75 198 PHE A C 1
ATOM 1601 O O . PHE A 1 198 ? -10.074 3.961 1.327 1.00 98.75 198 PHE A O 1
ATOM 1608 N N . VAL A 1 199 ? -7.993 3.984 2.172 1.00 98.62 199 VAL A N 1
ATOM 1609 C CA . VAL A 1 199 ? -7.518 5.189 1.488 1.00 98.62 199 VAL A CA 1
ATOM 1610 C C . VAL A 1 199 ? -6.233 4.857 0.745 1.00 98.62 199 VAL A C 1
ATOM 1612 O O . VAL A 1 199 ? -5.267 4.383 1.336 1.00 98.62 199 VAL A O 1
ATOM 1615 N N . ILE A 1 200 ? -6.213 5.129 -0.552 1.00 98.38 200 ILE A N 1
ATOM 1616 C CA . ILE A 1 200 ? -5.037 5.039 -1.411 1.00 98.38 200 ILE A CA 1
ATOM 1617 C C . ILE A 1 200 ? -4.483 6.448 -1.583 1.00 98.38 200 ILE A C 1
ATOM 1619 O O . ILE A 1 200 ? -5.227 7.364 -1.926 1.00 98.38 200 ILE A O 1
ATOM 1623 N N . LEU A 1 201 ? -3.183 6.611 -1.354 1.00 96.50 201 LEU A N 1
ATOM 1624 C CA . LEU A 1 201 ? -2.455 7.853 -1.572 1.00 96.50 201 LEU A CA 1
ATOM 1625 C C . LEU A 1 201 ? -1.339 7.636 -2.593 1.00 96.50 201 LEU A C 1
ATOM 1627 O O . LEU A 1 201 ? -0.641 6.621 -2.582 1.00 96.50 201 LEU A O 1
ATOM 1631 N N . ARG A 1 202 ? -1.106 8.649 -3.422 1.00 93.12 202 ARG A N 1
ATOM 1632 C CA . ARG A 1 202 ? 0.072 8.744 -4.275 1.00 93.12 202 ARG A CA 1
ATOM 1633 C C . ARG A 1 202 ? 1.258 9.214 -3.449 1.00 93.12 202 ARG A C 1
ATOM 1635 O O . ARG A 1 202 ? 1.347 10.391 -3.097 1.00 93.12 202 ARG A O 1
ATOM 1642 N N . GLY A 1 203 ? 2.199 8.311 -3.180 1.00 84.44 203 GLY A N 1
ATOM 1643 C CA . GLY A 1 203 ? 3.371 8.609 -2.349 1.00 84.44 203 GLY A CA 1
ATOM 1644 C C . GLY A 1 203 ? 4.275 9.716 -2.914 1.00 84.44 203 GLY A C 1
ATOM 1645 O O . GLY A 1 203 ? 4.919 10.438 -2.150 1.00 84.44 203 GLY A O 1
ATOM 1646 N N . ALA A 1 204 ? 4.335 9.852 -4.243 1.00 82.31 204 ALA A N 1
ATOM 1647 C CA . ALA A 1 204 ? 5.155 10.854 -4.929 1.00 82.31 204 ALA A CA 1
ATOM 1648 C C . ALA A 1 204 ? 4.561 12.269 -4.894 1.00 82.31 204 ALA A C 1
ATOM 1650 O O . ALA A 1 204 ? 5.285 13.246 -5.081 1.00 82.31 204 ALA A O 1
ATOM 1651 N N . GLU A 1 205 ? 3.254 12.394 -4.669 1.00 79.19 205 GLU A N 1
ATOM 1652 C CA . GLU A 1 205 ? 2.567 13.678 -4.678 1.00 79.19 205 GLU A CA 1
ATOM 1653 C C . GLU A 1 205 ? 2.354 14.190 -3.255 1.00 79.19 205 GLU A C 1
ATOM 1655 O O . GLU A 1 205 ? 1.797 13.515 -2.397 1.00 79.19 205 GLU A O 1
ATOM 1660 N N . GLN A 1 206 ? 2.784 15.421 -3.000 1.00 77.81 206 GLN A N 1
ATOM 1661 C CA . GLN A 1 206 ? 2.698 16.066 -1.687 1.00 77.81 206 GLN A CA 1
ATOM 1662 C C . GLN A 1 206 ? 2.026 17.436 -1.836 1.00 77.81 206 GLN A C 1
ATOM 1664 O O . GLN A 1 206 ? 2.610 18.483 -1.562 1.00 77.81 206 GLN A O 1
ATOM 1669 N N . GLY A 1 207 ? 0.816 17.426 -2.404 1.00 86.56 207 GLY A N 1
ATOM 1670 C CA . GLY A 1 207 ? 0.061 18.622 -2.777 1.00 86.56 207 GLY A CA 1
ATOM 1671 C C . GLY A 1 207 ? -1.228 18.793 -1.979 1.00 86.56 207 GLY A C 1
ATOM 1672 O O . GLY A 1 207 ? -1.872 17.816 -1.597 1.00 86.56 207 GLY A O 1
ATOM 1673 N N . SER A 1 208 ? -1.644 20.048 -1.771 1.00 90.56 208 SER A N 1
ATOM 1674 C CA . SER A 1 208 ? -2.800 20.404 -0.931 1.00 90.56 208 SER A CA 1
ATOM 1675 C C . SER A 1 208 ? -4.088 19.665 -1.299 1.00 90.56 208 SER A C 1
ATOM 1677 O O . SER A 1 208 ? -4.831 19.295 -0.401 1.00 90.56 208 SER A O 1
ATOM 1679 N N . LYS A 1 209 ? -4.323 19.368 -2.585 1.00 94.56 209 LYS A N 1
ATOM 1680 C CA . LYS A 1 209 ? -5.499 18.605 -3.037 1.00 94.56 209 LYS A CA 1
ATOM 1681 C C . LYS A 1 209 ? -5.591 17.219 -2.395 1.00 94.56 209 LYS A C 1
ATOM 1683 O O . LYS A 1 209 ? -6.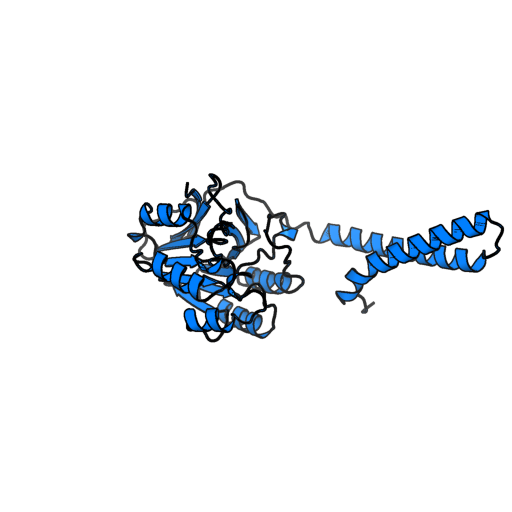635 16.873 -1.854 1.00 94.56 209 LYS A O 1
ATOM 1688 N N . GLN A 1 210 ? -4.500 16.453 -2.413 1.00 95.00 210 GLN A N 1
ATOM 1689 C CA . GLN A 1 210 ? -4.467 15.112 -1.824 1.00 95.00 210 GLN A CA 1
ATOM 1690 C C . GLN A 1 210 ? -4.622 15.160 -0.295 1.00 95.00 210 GLN A C 1
ATOM 1692 O O . GLN A 1 210 ? -5.238 14.283 0.305 1.00 95.00 210 GLN A O 1
ATOM 1697 N N . LEU A 1 211 ? -4.103 16.200 0.355 1.00 94.75 211 LEU A N 1
ATOM 1698 C CA . LEU A 1 211 ? -4.291 16.405 1.793 1.00 94.75 211 LEU A CA 1
ATOM 1699 C C . LEU A 1 211 ? -5.710 16.822 2.155 1.00 94.75 211 LEU A C 1
ATOM 1701 O O . LEU A 1 211 ? -6.238 16.345 3.154 1.00 94.75 211 LEU A O 1
ATOM 1705 N N . ASP A 1 212 ? -6.334 17.688 1.361 1.00 96.44 212 ASP A N 1
ATOM 1706 C CA . ASP A 1 212 ? -7.734 18.067 1.537 1.00 96.44 212 ASP A CA 1
ATOM 1707 C C . ASP A 1 212 ? -8.646 16.853 1.320 1.00 96.44 212 ASP A C 1
ATOM 1709 O O . ASP A 1 212 ? -9.573 16.626 2.102 1.00 96.44 212 ASP A O 1
ATOM 1713 N N . PHE A 1 213 ? -8.328 16.021 0.324 1.00 97.56 213 PHE A N 1
ATOM 1714 C CA . PHE A 1 213 ? -8.937 14.708 0.136 1.00 97.56 213 PHE A CA 1
ATOM 1715 C C . PHE A 1 213 ? -8.772 13.834 1.387 1.00 97.56 213 PHE A C 1
ATOM 1717 O O . PHE A 1 213 ? -9.771 13.400 1.955 1.00 97.56 213 PHE A O 1
ATOM 1724 N N . LEU A 1 214 ? -7.549 13.647 1.891 1.00 97.38 214 LEU A N 1
ATOM 1725 C CA . LEU A 1 214 ? -7.302 12.829 3.080 1.00 97.38 214 LEU A CA 1
ATOM 1726 C C . LEU A 1 214 ? -8.058 13.351 4.314 1.00 97.38 214 LEU A C 1
ATOM 1728 O O . LEU A 1 214 ? -8.677 12.570 5.034 1.00 97.38 214 LEU A O 1
ATOM 1732 N N . LYS A 1 215 ? -8.056 14.670 4.547 1.00 97.62 215 LYS A N 1
ATOM 1733 C CA . LYS A 1 215 ? -8.805 15.317 5.639 1.00 97.62 215 LYS A CA 1
ATOM 1734 C C . LYS A 1 215 ? -10.303 15.028 5.530 1.00 97.62 215 LYS A C 1
ATOM 1736 O O . LYS A 1 215 ? -10.938 14.716 6.536 1.00 97.62 215 LYS A O 1
ATOM 1741 N N . LYS A 1 216 ? -10.861 15.105 4.317 1.00 98.25 216 LYS A N 1
ATOM 1742 C CA . LYS A 1 216 ? -12.265 14.776 4.041 1.00 98.25 216 LYS A CA 1
ATOM 1743 C C . LYS A 1 216 ? -12.564 13.302 4.321 1.00 98.25 216 LYS A C 1
ATOM 1745 O O . LYS A 1 216 ? -13.578 13.012 4.949 1.00 98.25 216 LYS A O 1
ATOM 1750 N N . GLU A 1 217 ? -11.710 12.389 3.868 1.00 98.19 217 GLU A N 1
ATOM 1751 C CA . GLU A 1 217 ? -11.915 10.945 4.020 1.00 98.19 217 GLU A CA 1
ATOM 1752 C C . GLU A 1 217 ? -11.816 10.494 5.481 1.00 98.19 217 GLU A C 1
ATOM 1754 O O . GLU A 1 217 ? -12.723 9.828 5.977 1.00 98.19 217 GLU A O 1
ATOM 1759 N N . ILE A 1 218 ? -10.795 10.949 6.215 1.00 97.00 218 ILE A N 1
ATOM 1760 C CA . ILE A 1 218 ? -10.637 10.656 7.651 1.00 97.00 218 ILE A CA 1
ATOM 1761 C C . ILE A 1 218 ? -11.812 11.209 8.476 1.00 97.00 218 ILE A C 1
ATOM 1763 O O . ILE A 1 218 ? -12.137 10.661 9.526 1.00 97.00 218 ILE A O 1
ATOM 1767 N N . GLY A 1 219 ? -12.473 12.273 8.012 1.00 96.62 219 GLY A N 1
ATOM 1768 C CA . GLY A 1 219 ? -13.654 12.835 8.669 1.00 96.62 219 GLY A CA 1
ATOM 1769 C C . GLY A 1 219 ? -14.928 11.987 8.546 1.00 96.62 219 GLY A C 1
ATOM 1770 O O . GLY A 1 219 ? -15.910 12.287 9.223 1.00 96.62 219 GLY A O 1
ATOM 1771 N N . LYS A 1 220 ? -14.951 10.956 7.691 1.00 97.56 220 LYS A N 1
ATOM 1772 C CA . LYS A 1 220 ? -16.099 10.044 7.559 1.00 97.56 220 LYS A CA 1
ATOM 1773 C C . LYS A 1 220 ? -16.160 9.081 8.743 1.00 97.56 220 LYS A C 1
ATOM 1775 O O . LYS A 1 220 ? -15.131 8.705 9.294 1.00 97.56 220 LYS A O 1
ATOM 1780 N N . GLU A 1 221 ? -17.352 8.608 9.096 1.00 97.50 221 GLU A N 1
ATOM 1781 C CA . GLU A 1 221 ? -17.486 7.571 10.123 1.00 97.50 221 GLU A CA 1
ATOM 1782 C C . GLU A 1 221 ? -16.955 6.224 9.626 1.00 97.50 221 GLU A C 1
ATOM 1784 O O . GLU A 1 221 ? -17.363 5.724 8.580 1.00 97.50 221 GLU A O 1
ATOM 1789 N N . HIS A 1 222 ? -16.039 5.646 10.398 1.00 96.94 222 HIS A N 1
ATOM 1790 C CA . HIS A 1 222 ? -15.446 4.337 10.155 1.00 96.94 222 HIS A CA 1
ATOM 1791 C C . HIS A 1 222 ? -14.930 3.729 11.466 1.00 96.94 222 HIS A C 1
ATOM 1793 O O . HIS A 1 222 ? -14.703 4.426 12.470 1.00 96.94 222 HIS A O 1
ATOM 1799 N N . ARG A 1 223 ? -14.747 2.408 11.455 1.00 96.56 223 ARG A N 1
ATOM 1800 C CA . ARG A 1 223 ? -14.188 1.625 12.560 1.00 96.56 223 ARG A CA 1
ATOM 1801 C C . ARG A 1 223 ? -12.661 1.613 12.515 1.00 96.56 223 ARG A C 1
ATOM 1803 O O . ARG A 1 223 ? -12.025 2.032 13.483 1.00 96.56 223 ARG A O 1
ATOM 1810 N N . TYR A 1 224 ? -12.090 1.164 11.400 1.00 98.19 224 TYR A N 1
ATOM 1811 C CA . TYR A 1 224 ? -10.649 1.161 11.140 1.00 98.19 224 TYR A CA 1
ATOM 1812 C C . TYR A 1 224 ? -10.306 1.984 9.904 1.00 98.19 224 TYR A C 1
ATOM 1814 O O . TYR A 1 224 ? -11.110 2.068 8.975 1.00 98.19 224 TYR A O 1
ATOM 1822 N N . LEU A 1 225 ? -9.113 2.581 9.912 1.00 98.62 225 LEU A N 1
ATOM 1823 C CA . LEU A 1 225 ? -8.550 3.298 8.774 1.00 98.62 225 LEU A CA 1
ATOM 1824 C C . LEU A 1 225 ? -7.333 2.546 8.239 1.00 98.62 225 LEU A C 1
ATOM 1826 O O . LEU A 1 225 ? -6.339 2.376 8.946 1.00 98.62 225 LEU A O 1
ATOM 1830 N N . PHE A 1 226 ? -7.393 2.151 6.976 1.00 98.75 226 PHE A N 1
ATOM 1831 C CA . PHE A 1 226 ? -6.287 1.554 6.245 1.00 98.75 226 PHE A CA 1
ATOM 1832 C C . PHE A 1 226 ? -5.804 2.543 5.188 1.00 98.75 226 PHE A C 1
ATOM 1834 O O . PHE A 1 226 ? -6.569 2.935 4.314 1.00 98.75 226 PHE A O 1
ATOM 1841 N N . VAL A 1 227 ? -4.545 2.963 5.267 1.00 98.56 227 VAL A N 1
ATOM 1842 C CA . VAL A 1 227 ? -3.920 3.889 4.317 1.00 98.56 227 VAL A CA 1
ATOM 1843 C C . VAL A 1 227 ? -2.853 3.136 3.540 1.00 98.56 227 VAL A C 1
ATOM 1845 O O . VAL A 1 227 ? -2.016 2.474 4.144 1.00 98.56 227 VAL A O 1
ATOM 1848 N N . PHE A 1 228 ? -2.848 3.251 2.218 1.00 98.50 228 PHE A N 1
ATOM 1849 C CA . PHE A 1 228 ? -1.880 2.588 1.352 1.00 98.50 228 PHE A CA 1
ATOM 1850 C C . PHE A 1 228 ? -1.147 3.622 0.511 1.00 98.50 228 PHE A C 1
ATOM 1852 O O . PHE A 1 228 ? -1.772 4.442 -0.158 1.00 98.50 228 PHE A O 1
ATOM 1859 N N . LEU A 1 229 ? 0.179 3.564 0.539 1.00 96.94 229 LEU A N 1
ATOM 1860 C CA . LEU A 1 229 ? 1.054 4.344 -0.322 1.00 96.94 229 LEU A CA 1
ATOM 1861 C C . LEU A 1 229 ? 2.290 3.519 -0.701 1.00 96.94 229 LEU A C 1
ATOM 1863 O O . LEU A 1 229 ? 2.549 2.462 -0.126 1.00 96.94 229 LEU A O 1
ATOM 1867 N N . HIS A 1 230 ? 3.048 3.990 -1.686 1.00 96.19 230 HIS A N 1
ATOM 1868 C CA . HIS A 1 230 ? 4.251 3.283 -2.103 1.00 96.19 230 HIS A CA 1
ATOM 1869 C C . HIS A 1 230 ? 5.459 3.595 -1.214 1.00 96.19 230 HIS A C 1
ATOM 1871 O O . HIS A 1 230 ? 5.988 2.704 -0.552 1.00 96.19 230 HIS A O 1
ATOM 1877 N N . TYR A 1 231 ? 5.875 4.860 -1.142 1.00 94.38 231 TYR A N 1
ATOM 1878 C CA . TYR A 1 231 ? 7.065 5.228 -0.377 1.00 94.38 231 TYR A CA 1
ATOM 1879 C C . TYR A 1 231 ? 6.899 5.021 1.127 1.00 94.38 231 TYR A C 1
ATOM 1881 O O . TYR A 1 231 ? 5.854 5.276 1.715 1.00 94.38 231 TYR A O 1
ATOM 1889 N N . ILE A 1 232 ? 7.977 4.625 1.789 1.00 93.38 232 ILE A N 1
ATOM 1890 C CA . ILE A 1 232 ? 7.994 4.445 3.240 1.00 93.38 232 ILE A CA 1
ATOM 1891 C C . ILE A 1 232 ? 8.438 5.769 3.861 1.00 93.38 232 ILE A C 1
ATOM 1893 O O . ILE A 1 232 ? 9.590 5.934 4.251 1.00 93.38 232 ILE A O 1
ATOM 1897 N N . TRP A 1 233 ? 7.526 6.741 3.947 1.00 91.75 233 TRP A N 1
ATOM 1898 C CA . TRP A 1 233 ? 7.843 8.098 4.426 1.00 91.75 233 TRP A CA 1
ATOM 1899 C C . TRP A 1 233 ? 8.463 8.145 5.831 1.00 91.75 233 TRP A C 1
ATOM 1901 O O . TRP A 1 233 ? 9.163 9.097 6.167 1.00 91.75 233 TRP A O 1
ATOM 1911 N N . TRP A 1 234 ? 8.239 7.105 6.633 1.00 91.94 234 TRP A N 1
ATOM 1912 C CA . TRP A 1 234 ? 8.759 6.953 7.989 1.00 91.94 234 TRP A CA 1
ATOM 1913 C C . TRP A 1 234 ? 10.094 6.194 8.069 1.00 91.94 234 TRP A C 1
ATOM 1915 O O . TRP A 1 234 ? 10.581 5.909 9.167 1.00 91.94 234 TRP A O 1
ATOM 1925 N N . ALA A 1 235 ? 10.691 5.842 6.924 1.00 90.69 235 ALA A N 1
ATOM 1926 C CA . ALA A 1 235 ? 11.889 5.011 6.848 1.00 90.69 235 ALA A CA 1
ATOM 1927 C C . ALA A 1 235 ? 13.039 5.567 7.687 1.00 90.69 235 ALA A C 1
ATOM 1929 O O . ALA A 1 235 ? 13.592 4.872 8.540 1.00 90.69 235 ALA A O 1
ATOM 1930 N N . ARG A 1 236 ? 13.350 6.853 7.508 1.00 88.19 236 ARG A N 1
ATOM 1931 C CA . ARG A 1 236 ? 14.434 7.522 8.230 1.00 88.19 236 ARG A CA 1
ATOM 1932 C C . ARG A 1 236 ? 14.163 7.672 9.722 1.00 88.19 236 ARG A C 1
ATOM 1934 O O . ARG A 1 236 ? 15.086 7.531 10.519 1.00 88.19 236 ARG A O 1
ATOM 1941 N N . GLU A 1 237 ? 12.919 7.967 10.087 1.00 89.44 237 GLU A N 1
ATOM 1942 C CA . GLU A 1 237 ? 12.512 8.204 11.475 1.00 89.44 237 GLU A CA 1
ATOM 1943 C C . GLU A 1 237 ? 12.657 6.937 12.326 1.00 89.44 237 GLU A C 1
ATOM 1945 O O . GLU A 1 237 ? 13.156 7.000 13.449 1.00 89.44 237 GLU A O 1
ATOM 1950 N N . PHE A 1 238 ? 12.296 5.778 11.766 1.00 89.94 238 PHE A N 1
ATOM 1951 C CA . PHE A 1 238 ? 12.293 4.506 12.496 1.00 89.94 238 PHE A CA 1
ATOM 1952 C C . PHE A 1 238 ? 13.355 3.502 12.036 1.00 89.94 238 PHE A C 1
ATOM 1954 O O . PHE A 1 238 ? 13.355 2.360 12.493 1.00 89.94 238 PHE A O 1
ATOM 1961 N N . GLY A 1 239 ? 14.271 3.907 11.154 1.00 89.31 239 GLY A N 1
ATOM 1962 C CA . GLY A 1 239 ? 15.333 3.038 10.643 1.00 89.31 239 GLY A CA 1
ATOM 1963 C C . GLY A 1 239 ? 14.816 1.850 9.825 1.00 89.31 239 GLY A C 1
ATOM 1964 O O . GLY A 1 239 ? 15.440 0.790 9.835 1.00 89.31 239 GLY A O 1
ATOM 1965 N N . VAL A 1 240 ? 13.681 2.011 9.141 1.00 88.62 240 VAL A N 1
ATOM 1966 C CA . VAL A 1 240 ? 13.151 1.006 8.209 1.00 88.62 240 VAL A CA 1
ATOM 1967 C C . VAL A 1 240 ? 13.894 1.135 6.882 1.00 88.62 240 VAL A C 1
ATOM 1969 O O . VAL A 1 240 ? 14.127 2.235 6.387 1.00 88.62 240 VAL A O 1
ATOM 1972 N N . SER A 1 241 ? 14.277 0.006 6.293 1.00 88.12 241 SER A N 1
ATOM 1973 C CA . SER A 1 241 ? 14.978 -0.008 5.010 1.00 88.12 241 SER A CA 1
ATOM 1974 C C . SER A 1 241 ? 13.981 0.143 3.859 1.00 88.12 241 SER A C 1
ATOM 1976 O O . SER A 1 241 ? 13.319 -0.828 3.488 1.00 88.12 241 SER A O 1
ATOM 1978 N N . ALA A 1 242 ? 13.919 1.340 3.281 1.00 89.81 242 ALA A N 1
ATOM 1979 C CA . ALA A 1 242 ? 13.282 1.598 1.992 1.00 89.81 242 ALA A CA 1
ATOM 1980 C C . ALA A 1 242 ? 14.270 1.366 0.839 1.00 89.81 242 ALA A C 1
ATOM 1982 O O . ALA A 1 242 ? 15.486 1.446 1.028 1.00 89.81 242 ALA A O 1
ATOM 1983 N N . ASN A 1 243 ? 13.752 1.050 -0.344 1.00 88.19 243 ASN A N 1
ATOM 1984 C CA . ASN A 1 243 ? 14.544 0.939 -1.562 1.00 88.19 243 ASN A CA 1
ATOM 1985 C C . ASN A 1 243 ? 14.827 2.316 -2.182 1.00 88.19 243 ASN A C 1
ATOM 1987 O O . ASN A 1 243 ? 15.926 2.536 -2.688 1.00 88.19 243 ASN A O 1
ATOM 1991 N N . SER A 1 244 ? 13.889 3.253 -2.074 1.00 85.38 244 SER A N 1
ATOM 1992 C CA . SER A 1 244 ? 14.063 4.638 -2.504 1.00 85.38 244 SER A CA 1
ATOM 1993 C C . SER A 1 244 ? 14.384 5.548 -1.317 1.00 85.38 244 SER A C 1
ATOM 1995 O O . SER A 1 244 ? 13.808 5.423 -0.237 1.00 85.38 244 SER A O 1
ATOM 1997 N N . ASP A 1 245 ? 15.271 6.527 -1.521 1.00 78.19 245 ASP A N 1
ATOM 1998 C CA . ASP A 1 245 ? 15.562 7.583 -0.533 1.00 78.19 245 ASP A CA 1
ATOM 1999 C C . ASP A 1 245 ? 14.552 8.739 -0.655 1.00 78.19 245 ASP A C 1
ATOM 2001 O O . ASP A 1 245 ? 14.909 9.901 -0.856 1.00 78.19 245 ASP A O 1
ATOM 2005 N N . VAL A 1 246 ? 13.258 8.405 -0.608 1.00 74.31 246 VAL A N 1
ATOM 2006 C CA . VAL A 1 246 ? 12.167 9.386 -0.629 1.00 74.31 246 VAL A CA 1
ATOM 2007 C C . VAL A 1 246 ? 11.619 9.542 0.780 1.00 74.31 246 VAL A C 1
ATOM 2009 O O . VAL A 1 246 ? 10.821 8.740 1.264 1.00 74.31 246 VAL A O 1
ATOM 2012 N N . ASN A 1 247 ? 12.039 10.622 1.430 1.00 65.62 247 ASN A N 1
ATOM 2013 C CA . ASN A 1 247 ? 11.466 11.052 2.696 1.00 65.62 247 ASN A CA 1
ATOM 2014 C C . ASN A 1 247 ? 10.277 11.975 2.409 1.00 65.62 247 ASN A C 1
ATOM 2016 O O . ASN A 1 247 ? 10.333 12.822 1.516 1.00 65.62 247 ASN A O 1
ATOM 2020 N N . GLY A 1 248 ? 9.186 11.821 3.157 1.00 61.78 248 GLY A N 1
ATOM 2021 C CA . GLY A 1 248 ? 8.004 12.673 3.016 1.00 61.78 248 GLY A CA 1
ATOM 2022 C C . GLY A 1 248 ? 8.206 14.085 3.578 1.00 61.78 248 GLY A C 1
ATOM 2023 O O . GLY A 1 248 ? 7.308 14.574 4.247 1.00 61.78 248 GLY A O 1
ATOM 2024 N N . ASP A 1 249 ? 9.387 14.694 3.431 1.00 66.94 249 ASP A N 1
ATOM 2025 C CA . ASP A 1 249 ? 9.852 15.840 4.225 1.00 66.94 249 ASP A CA 1
ATOM 2026 C C . ASP A 1 249 ? 8.783 16.950 4.355 1.00 66.94 249 ASP A C 1
ATOM 2028 O O . ASP A 1 249 ? 8.363 17.574 3.381 1.00 66.94 249 ASP A O 1
ATOM 2032 N N . GLY A 1 250 ? 8.316 17.181 5.590 1.00 73.25 250 GLY A N 1
ATOM 2033 C CA . GLY A 1 250 ? 7.237 18.114 5.947 1.00 73.25 250 GLY A CA 1
ATOM 2034 C C . GLY A 1 250 ? 5.814 17.587 5.708 1.00 73.25 250 GLY A C 1
ATOM 2035 O O . GLY A 1 250 ? 4.949 17.758 6.565 1.00 73.25 250 GLY A O 1
ATOM 2036 N N . TRP A 1 251 ? 5.569 16.897 4.593 1.00 79.94 251 TRP A N 1
ATOM 2037 C CA . TRP A 1 251 ? 4.263 16.301 4.278 1.00 79.94 251 TRP A CA 1
ATOM 2038 C C . TRP A 1 251 ? 3.889 15.154 5.215 1.00 79.94 251 TRP A C 1
ATOM 2040 O O . TRP A 1 251 ? 2.763 15.075 5.706 1.00 79.94 251 TRP A O 1
ATOM 2050 N N . TRP A 1 252 ? 4.862 14.289 5.501 1.00 88.94 252 TRP A N 1
ATOM 2051 C CA . TRP A 1 252 ? 4.732 13.179 6.432 1.00 88.94 252 TRP A CA 1
ATOM 2052 C C . TRP A 1 252 ? 4.333 13.669 7.815 1.00 88.94 252 TRP A C 1
ATOM 2054 O O . TRP A 1 252 ? 3.433 13.097 8.411 1.00 88.94 252 TRP A O 1
ATOM 2064 N N . GLU A 1 253 ? 4.931 14.756 8.305 1.00 89.88 253 GLU A N 1
ATOM 2065 C CA . GLU A 1 253 ? 4.602 15.301 9.624 1.00 89.88 253 GLU A CA 1
ATOM 2066 C C . GLU A 1 253 ? 3.138 15.753 9.699 1.00 89.88 253 GLU A C 1
ATOM 2068 O O . GLU A 1 253 ? 2.460 15.479 10.694 1.00 89.88 253 GLU A O 1
ATOM 2073 N N . GLU A 1 254 ? 2.626 16.406 8.650 1.00 92.19 254 GLU A N 1
ATOM 2074 C CA . GLU A 1 254 ? 1.226 16.835 8.599 1.00 92.19 254 GLU A CA 1
ATOM 2075 C C . GLU A 1 254 ? 0.277 15.637 8.481 1.00 92.19 254 GLU A C 1
ATOM 2077 O O . GLU A 1 254 ? -0.642 15.503 9.292 1.00 92.19 254 GLU A O 1
ATOM 2082 N N . VAL A 1 255 ? 0.523 14.733 7.527 1.00 93.75 255 VAL A N 1
ATOM 2083 C CA . VAL A 1 255 ? -0.280 13.515 7.338 1.00 93.75 255 VAL A CA 1
ATOM 2084 C C . VAL A 1 255 ? -0.284 12.677 8.611 1.00 93.75 255 VAL A C 1
ATOM 2086 O O . VAL A 1 255 ? -1.344 12.319 9.118 1.00 93.75 255 VAL A O 1
ATOM 2089 N N . PHE A 1 256 ? 0.882 12.404 9.183 1.00 94.88 256 PHE A N 1
ATOM 2090 C CA . PHE A 1 256 ? 1.010 11.582 10.377 1.00 94.88 256 PHE A CA 1
ATOM 2091 C C . PHE A 1 256 ? 0.324 12.222 11.585 1.00 94.88 256 PHE A C 1
ATOM 2093 O O . PHE A 1 256 ? -0.369 11.533 12.333 1.00 94.88 256 PHE A O 1
ATOM 2100 N N . SER A 1 257 ? 0.423 13.546 11.742 1.00 95.12 257 SER A N 1
ATOM 2101 C CA . SER A 1 257 ? -0.315 14.268 12.785 1.00 95.12 257 SER A CA 1
ATOM 2102 C C . SER A 1 257 ? -1.830 14.114 12.630 1.00 95.12 257 SER A C 1
ATOM 2104 O O . SER A 1 257 ? -2.518 13.891 13.626 1.00 95.12 257 SER A O 1
ATOM 2106 N N . LEU A 1 258 ? -2.351 14.172 11.400 1.00 96.25 258 LEU A N 1
ATOM 2107 C CA . LEU A 1 258 ? -3.774 13.946 11.120 1.00 96.25 258 LEU A CA 1
ATOM 2108 C C . LEU A 1 258 ? -4.202 12.514 11.455 1.00 96.25 258 LEU A C 1
ATOM 2110 O O . LEU A 1 258 ? -5.235 12.316 12.094 1.00 96.25 258 LEU A O 1
ATOM 2114 N N . LEU A 1 259 ? -3.396 11.519 11.076 1.00 97.06 259 LEU A N 1
ATOM 2115 C CA . LEU A 1 259 ? -3.678 10.110 11.361 1.00 97.06 259 LEU A CA 1
ATOM 2116 C C . LEU A 1 259 ? -3.728 9.839 12.871 1.00 97.06 259 LEU A C 1
ATOM 2118 O O . LEU A 1 259 ? -4.654 9.179 13.349 1.00 97.06 259 LEU A O 1
ATOM 2122 N N . LYS A 1 260 ? -2.793 10.406 13.641 1.00 96.50 260 LYS A N 1
ATOM 2123 C CA . LYS A 1 260 ? -2.806 10.305 15.108 1.00 96.50 260 LYS A CA 1
ATOM 2124 C C . LYS A 1 260 ? -4.018 10.998 15.728 1.00 96.50 260 LYS A C 1
ATOM 2126 O O . LYS A 1 260 ? -4.697 10.432 16.582 1.00 96.50 260 LYS A O 1
ATOM 2131 N N . ALA A 1 261 ? -4.345 12.197 15.246 1.00 96.19 261 ALA A N 1
ATOM 2132 C CA . ALA A 1 261 ? -5.466 12.984 15.751 1.00 96.19 261 ALA A CA 1
ATOM 2133 C C . ALA A 1 261 ? -6.849 12.373 15.455 1.00 96.19 261 ALA A C 1
ATOM 2135 O O . ALA A 1 261 ? -7.824 12.772 16.089 1.00 96.19 261 ALA A O 1
ATOM 2136 N N . SER A 1 262 ? -6.951 11.403 14.536 1.00 94.12 262 SER A N 1
ATOM 2137 C CA . SER A 1 262 ? -8.223 10.744 14.197 1.00 94.12 262 SER A CA 1
ATOM 2138 C C . SER A 1 262 ? -8.884 10.025 15.383 1.00 94.12 262 SER A C 1
ATOM 2140 O O . SER A 1 262 ? -10.097 9.828 15.387 1.00 94.12 262 SER A O 1
ATOM 2142 N N . GLY A 1 263 ? -8.102 9.593 16.382 1.00 90.62 263 GLY A N 1
ATOM 2143 C CA . GLY A 1 263 ? -8.592 8.798 17.514 1.00 90.62 263 GLY A CA 1
ATOM 2144 C C . GLY A 1 263 ? -9.063 7.381 17.146 1.00 90.62 263 GLY A C 1
ATOM 2145 O O . GLY A 1 263 ? -9.551 6.656 18.014 1.00 90.62 263 GLY A O 1
ATOM 2146 N N . LYS A 1 264 ? -8.918 6.966 15.880 1.00 94.38 264 LYS A N 1
ATOM 2147 C CA . LYS A 1 264 ? -9.253 5.627 15.364 1.00 94.38 264 LYS A CA 1
ATOM 2148 C C . LYS A 1 264 ? -7.992 4.770 15.266 1.00 94.38 264 LYS A C 1
ATOM 2150 O O . LYS A 1 264 ? -6.890 5.307 15.262 1.00 94.38 264 LYS A O 1
ATOM 2155 N N . GLN A 1 265 ? -8.112 3.443 15.176 1.00 97.88 265 GLN A N 1
ATOM 2156 C CA . GLN A 1 265 ? -6.931 2.630 14.848 1.00 97.88 265 GLN A CA 1
ATOM 2157 C C . GLN A 1 265 ? -6.599 2.788 13.364 1.00 97.88 265 GLN A C 1
ATOM 2159 O O . GLN A 1 265 ? -7.470 2.593 12.512 1.00 97.88 265 GLN A O 1
ATOM 2164 N N . VAL A 1 266 ? -5.344 3.131 13.082 1.00 98.50 266 VAL A N 1
ATOM 2165 C CA . VAL A 1 266 ? -4.846 3.418 11.736 1.00 98.50 266 VAL A CA 1
ATOM 2166 C C . VAL A 1 266 ? -3.755 2.423 11.363 1.00 98.50 266 VAL A C 1
ATOM 2168 O O . VAL A 1 266 ? -2.860 2.145 12.162 1.00 98.50 266 VAL A O 1
ATOM 2171 N N . PHE A 1 267 ? -3.794 1.929 10.132 1.00 98.62 267 PHE A N 1
ATOM 2172 C CA . PHE A 1 267 ? -2.803 1.022 9.564 1.00 98.62 267 PHE A CA 1
ATOM 2173 C C . PHE A 1 267 ? -2.296 1.616 8.253 1.00 98.62 267 PHE A C 1
ATOM 2175 O O . PHE A 1 267 ? -3.067 1.760 7.312 1.00 98.62 267 PHE A O 1
ATOM 2182 N N . VAL A 1 268 ? -1.021 1.989 8.195 1.00 98.25 268 VAL A N 1
ATOM 2183 C CA . VAL A 1 268 ? -0.401 2.621 7.025 1.00 98.25 268 VAL A CA 1
ATOM 2184 C C . VAL A 1 268 ? 0.536 1.624 6.365 1.00 98.25 268 VAL A C 1
ATOM 2186 O O . VAL A 1 268 ? 1.499 1.200 6.990 1.00 98.25 268 VAL A O 1
ATOM 2189 N N . PHE A 1 269 ? 0.274 1.259 5.118 1.00 98.19 269 PHE A N 1
ATOM 2190 C CA . PHE A 1 269 ? 1.084 0.332 4.335 1.00 98.19 269 PHE A CA 1
ATOM 2191 C C . PHE A 1 269 ? 1.967 1.100 3.350 1.00 98.19 269 PHE A C 1
ATOM 2193 O O . PHE A 1 269 ? 1.469 1.961 2.626 1.00 98.19 269 PHE A O 1
ATOM 2200 N N . GLY A 1 270 ? 3.259 0.770 3.338 1.00 96.81 270 GLY A N 1
ATOM 2201 C CA . GLY A 1 270 ? 4.290 1.325 2.462 1.00 96.81 270 GLY A CA 1
ATOM 2202 C C . GLY A 1 270 ? 4.981 0.207 1.686 1.00 96.81 270 GLY A C 1
ATOM 2203 O O . GLY A 1 270 ? 5.602 -0.664 2.297 1.00 96.81 270 GLY A O 1
ATOM 2204 N N . GLY A 1 271 ? 4.858 0.227 0.360 1.00 95.50 271 GLY A N 1
ATOM 2205 C CA . GLY A 1 271 ? 5.317 -0.849 -0.521 1.00 95.50 271 GLY A CA 1
ATOM 2206 C C . GLY A 1 271 ? 6.788 -0.833 -0.926 1.00 95.50 271 GLY A C 1
ATOM 2207 O O . GLY A 1 271 ? 7.265 -1.826 -1.462 1.00 95.50 271 GLY A O 1
ATOM 2208 N N . ASP A 1 272 ? 7.523 0.252 -0.685 1.00 94.12 272 ASP A N 1
ATOM 2209 C CA . ASP A 1 272 ? 8.897 0.433 -1.176 1.00 94.12 272 ASP A CA 1
ATOM 2210 C C . ASP A 1 272 ? 9.971 -0.304 -0.335 1.00 94.12 272 ASP A C 1
ATOM 2212 O O . ASP A 1 272 ? 11.137 0.082 -0.286 1.00 94.12 272 ASP A O 1
ATOM 2216 N N . ALA A 1 273 ? 9.603 -1.372 0.382 1.00 89.06 273 ALA A N 1
ATOM 2217 C CA . ALA A 1 273 ? 10.546 -2.172 1.166 1.00 89.06 273 ALA A CA 1
ATOM 2218 C C . ALA A 1 273 ? 11.038 -3.373 0.358 1.00 89.06 273 ALA A C 1
ATOM 2220 O O . ALA A 1 273 ? 10.339 -4.367 0.204 1.00 89.06 273 ALA A O 1
ATOM 2221 N N . GLN A 1 274 ? 12.294 -3.368 -0.083 1.00 80.38 274 GLN A N 1
ATOM 2222 C CA . GLN A 1 274 ? 12.886 -4.586 -0.634 1.00 80.38 274 GLN A CA 1
ATOM 2223 C C . GLN A 1 274 ? 13.256 -5.566 0.485 1.00 80.38 274 GLN A C 1
ATOM 2225 O O . GLN A 1 274 ? 14.100 -5.259 1.326 1.00 80.38 274 GLN A O 1
ATOM 2230 N N . ARG A 1 275 ? 12.714 -6.793 0.433 1.00 76.50 275 ARG A N 1
ATOM 2231 C CA . ARG A 1 275 ? 13.074 -7.939 1.310 1.00 76.50 275 ARG A CA 1
ATOM 2232 C C . ARG A 1 275 ? 12.661 -7.804 2.775 1.00 76.50 275 ARG A C 1
ATOM 2234 O O . ARG A 1 275 ? 13.072 -8.653 3.569 1.00 76.50 275 ARG A O 1
ATOM 2241 N N . ASN A 1 276 ? 11.905 -6.774 3.137 1.00 79.94 276 ASN A N 1
ATOM 2242 C CA . ASN A 1 276 ? 11.604 -6.483 4.530 1.00 79.94 276 ASN A CA 1
ATOM 2243 C C . ASN A 1 276 ? 10.103 -6.387 4.758 1.00 79.94 276 ASN A C 1
ATOM 2245 O O . ASN A 1 276 ? 9.346 -5.889 3.925 1.00 79.94 276 ASN A O 1
ATOM 2249 N N . PHE A 1 277 ? 9.712 -6.879 5.923 1.00 91.06 277 PHE A N 1
ATOM 2250 C CA . PHE A 1 277 ? 8.423 -6.615 6.514 1.00 91.06 277 PHE A CA 1
ATOM 2251 C C . PHE A 1 277 ? 8.677 -6.117 7.926 1.00 91.06 277 PHE A C 1
ATOM 2253 O O . PHE A 1 277 ? 9.198 -6.869 8.753 1.00 91.06 277 PHE A O 1
ATOM 2260 N N . ASP A 1 278 ? 8.301 -4.874 8.194 1.00 93.75 278 ASP A N 1
ATOM 2261 C CA . ASP A 1 278 ? 8.406 -4.282 9.518 1.00 93.75 278 ASP A CA 1
ATOM 2262 C C . ASP A 1 278 ? 7.065 -3.683 9.924 1.00 93.75 278 ASP A C 1
ATOM 2264 O O . ASP A 1 278 ? 6.315 -3.158 9.101 1.00 93.75 278 ASP A O 1
ATOM 2268 N N . ILE A 1 279 ? 6.771 -3.759 11.221 1.00 95.44 279 ILE A N 1
ATOM 2269 C CA . ILE A 1 279 ? 5.651 -3.049 11.832 1.00 95.44 279 ILE A CA 1
ATOM 2270 C C . ILE A 1 279 ? 6.221 -2.137 12.910 1.00 95.44 279 ILE A C 1
ATOM 2272 O O . ILE A 1 279 ? 6.831 -2.604 13.874 1.00 95.44 279 ILE A O 1
ATOM 2276 N N . VAL A 1 280 ? 5.984 -0.837 12.767 1.00 95.56 280 VAL A N 1
ATOM 2277 C CA . VAL A 1 280 ? 6.266 0.167 13.794 1.00 95.56 280 VAL A CA 1
ATOM 2278 C C . VAL A 1 280 ? 4.942 0.644 14.370 1.00 95.56 280 VAL A C 1
ATOM 2280 O O . VAL A 1 280 ? 4.038 1.023 13.630 1.00 95.56 280 VAL A O 1
ATOM 2283 N N . LYS A 1 281 ? 4.807 0.627 15.696 1.00 96.12 281 LYS A N 1
ATOM 2284 C CA . LYS A 1 281 ? 3.611 1.113 16.386 1.00 96.12 281 LYS A CA 1
ATOM 2285 C C . LYS A 1 281 ? 3.907 2.445 17.059 1.00 96.12 281 LYS A C 1
ATOM 2287 O O . LYS A 1 281 ? 4.825 2.540 17.871 1.00 96.12 281 LYS A O 1
ATOM 2292 N N . VAL A 1 282 ? 3.092 3.447 16.752 1.00 95.88 282 VAL A N 1
ATOM 2293 C CA . VAL A 1 282 ? 3.143 4.772 17.370 1.00 95.88 282 VAL A CA 1
ATOM 2294 C C . VAL A 1 282 ? 1.721 5.175 17.736 1.00 95.88 282 VAL A C 1
ATOM 2296 O O . VAL A 1 282 ? 0.901 5.437 16.861 1.00 95.88 282 VAL A O 1
ATOM 2299 N N . GLU A 1 283 ? 1.424 5.213 19.035 1.00 95.81 283 GLU A N 1
ATOM 2300 C CA . GLU A 1 283 ? 0.082 5.525 19.547 1.00 95.81 283 GLU A CA 1
ATOM 2301 C C . GLU A 1 283 ? -0.999 4.615 18.907 1.00 95.81 283 GLU A C 1
ATOM 2303 O O . GLU A 1 283 ? -0.959 3.391 19.067 1.00 95.81 283 GLU A O 1
ATOM 2308 N N . ASN A 1 284 ? -1.962 5.202 18.192 1.00 96.94 284 ASN A N 1
ATOM 2309 C CA . ASN A 1 284 ? -3.050 4.533 17.473 1.00 96.94 284 ASN A CA 1
ATOM 2310 C C . ASN A 1 284 ? -2.683 4.106 16.037 1.00 96.94 284 ASN A C 1
ATOM 2312 O O . ASN A 1 284 ? -3.524 3.518 15.355 1.00 96.94 284 ASN A O 1
ATOM 2316 N N . VAL A 1 285 ? -1.463 4.397 15.577 1.00 98.06 285 VAL A N 1
ATOM 2317 C CA . VAL A 1 285 ? -1.010 4.155 14.204 1.00 98.06 285 VAL A CA 1
ATOM 2318 C C . VAL A 1 285 ? -0.035 2.979 14.162 1.00 98.06 285 VAL A C 1
ATOM 2320 O O . VAL A 1 285 ? 0.946 2.925 14.907 1.00 98.06 285 VAL A O 1
ATOM 2323 N N . ARG A 1 286 ? -0.285 2.031 13.260 1.00 98.00 286 ARG A N 1
ATOM 2324 C CA . ARG A 1 286 ? 0.667 0.990 12.864 1.00 98.00 286 ARG A CA 1
ATOM 2325 C C . ARG A 1 286 ? 1.194 1.323 11.476 1.00 98.00 286 ARG A C 1
ATOM 2327 O O . ARG A 1 286 ? 0.406 1.520 10.559 1.00 98.00 286 ARG A O 1
ATOM 2334 N N . LEU A 1 287 ? 2.508 1.384 11.334 1.00 97.31 287 LEU A N 1
ATOM 2335 C CA . LEU A 1 287 ? 3.215 1.632 10.084 1.00 97.31 287 LEU A CA 1
ATOM 2336 C C . LEU A 1 287 ? 3.797 0.303 9.614 1.00 97.31 287 LEU A C 1
ATOM 2338 O O . LEU A 1 287 ? 4.599 -0.296 10.327 1.00 97.31 287 LEU A O 1
ATOM 2342 N N . ILE A 1 288 ? 3.353 -0.173 8.461 1.00 97.56 288 ILE A N 1
ATOM 2343 C CA . ILE A 1 288 ? 3.664 -1.484 7.905 1.00 97.56 288 ILE A CA 1
ATOM 2344 C C . ILE A 1 288 ? 4.457 -1.269 6.626 1.00 97.56 288 ILE A C 1
ATOM 2346 O O . ILE A 1 288 ? 3.926 -0.760 5.642 1.00 97.56 288 ILE A O 1
ATOM 2350 N N . SER A 1 289 ? 5.728 -1.648 6.628 1.00 95.56 289 SER A N 1
ATOM 2351 C CA . SER A 1 289 ? 6.511 -1.728 5.398 1.00 95.56 289 SER A CA 1
ATOM 2352 C C . SER A 1 289 ? 6.423 -3.139 4.839 1.00 95.56 289 SER A C 1
ATOM 2354 O O . SER A 1 289 ? 6.473 -4.117 5.587 1.00 95.56 289 SER A O 1
ATOM 2356 N N . ASN A 1 290 ? 6.275 -3.266 3.528 1.00 94.69 290 ASN A N 1
ATOM 2357 C CA . ASN A 1 290 ? 6.270 -4.556 2.860 1.00 94.69 290 ASN A CA 1
ATOM 2358 C C . ASN A 1 290 ? 6.828 -4.433 1.446 1.00 94.69 290 ASN A C 1
ATOM 2360 O O . ASN A 1 290 ? 6.624 -3.427 0.786 1.00 94.69 290 ASN A O 1
ATOM 2364 N N . GLY A 1 291 ? 7.462 -5.486 0.952 1.00 92.75 291 GLY A N 1
ATOM 2365 C CA . GLY A 1 291 ? 7.740 -5.606 -0.470 1.00 92.75 291 GLY A CA 1
ATOM 2366 C C . GLY A 1 291 ? 8.597 -6.814 -0.802 1.00 92.75 291 GLY A C 1
ATOM 2367 O O . GLY A 1 291 ? 9.290 -7.389 0.050 1.00 92.75 291 GLY A O 1
ATOM 2368 N N . LEU A 1 292 ? 8.494 -7.264 -2.048 1.00 92.88 292 LEU A N 1
ATOM 2369 C CA . LEU A 1 292 ? 9.204 -8.451 -2.494 1.00 92.88 292 LEU A CA 1
ATOM 2370 C C . LEU A 1 292 ? 10.621 -8.101 -2.939 1.00 92.88 292 LEU A C 1
ATOM 2372 O O . LEU A 1 292 ? 10.921 -7.035 -3.469 1.00 92.88 292 LEU A O 1
ATOM 2376 N N . ALA A 1 293 ? 11.533 -9.036 -2.708 1.00 85.31 293 ALA A N 1
ATOM 2377 C CA . ALA A 1 293 ? 12.851 -8.982 -3.299 1.00 85.31 293 ALA A CA 1
ATOM 2378 C C . ALA A 1 293 ? 12.784 -9.307 -4.793 1.00 85.31 293 ALA A C 1
ATOM 2380 O O . ALA A 1 293 ? 12.029 -10.206 -5.187 1.00 85.31 293 ALA A O 1
ATOM 2381 N N . PRO A 1 294 ? 13.691 -8.729 -5.593 1.00 74.31 294 PRO A N 1
ATOM 2382 C CA . PRO A 1 294 ? 13.942 -9.243 -6.925 1.00 74.31 294 PRO A CA 1
ATOM 2383 C C . PRO A 1 294 ? 14.474 -10.682 -6.873 1.00 74.31 294 PRO A C 1
ATOM 2385 O O . PRO A 1 294 ? 15.357 -11.009 -6.072 1.00 74.31 294 PRO A O 1
ATOM 2388 N N . GLY A 1 295 ? 13.954 -11.529 -7.765 1.00 70.38 295 GLY A N 1
ATOM 2389 C CA . GLY A 1 295 ? 14.355 -12.929 -7.910 1.00 70.38 295 GLY A CA 1
ATOM 2390 C C . GLY A 1 295 ? 13.819 -13.863 -6.818 1.00 70.38 295 GLY A C 1
ATOM 2391 O O . GLY A 1 295 ? 12.912 -13.522 -6.060 1.00 70.38 295 GLY A O 1
ATOM 2392 N N . LYS A 1 296 ? 14.390 -15.075 -6.756 1.00 69.38 296 LYS A N 1
ATOM 2393 C CA . LYS A 1 296 ? 14.052 -16.069 -5.726 1.00 69.38 296 LYS A CA 1
ATOM 2394 C C . LYS A 1 296 ? 14.664 -15.662 -4.391 1.00 69.38 296 LYS A C 1
ATOM 2396 O O . LYS A 1 296 ? 15.886 -15.558 -4.274 1.00 69.38 296 LYS A O 1
ATOM 2401 N N . SER A 1 297 ? 13.827 -15.476 -3.377 1.00 77.69 297 SER A N 1
ATOM 2402 C CA . SER A 1 297 ? 14.261 -15.097 -2.033 1.00 77.69 297 SER A CA 1
ATOM 2403 C C . SER A 1 297 ? 13.381 -15.763 -0.985 1.00 77.69 297 SER A C 1
ATOM 2405 O O . SER A 1 297 ? 12.172 -15.558 -0.957 1.00 77.69 297 SER A O 1
ATOM 2407 N N . THR A 1 298 ? 14.006 -16.486 -0.055 1.00 76.69 298 THR A N 1
ATOM 2408 C CA . THR A 1 298 ? 13.327 -17.096 1.103 1.00 76.69 298 THR A CA 1
ATOM 2409 C C . THR A 1 298 ? 12.836 -16.075 2.130 1.00 76.69 298 THR A C 1
ATOM 2411 O O . THR A 1 298 ? 12.204 -16.432 3.119 1.00 76.69 298 THR A O 1
ATOM 2414 N N . ARG A 1 299 ? 13.159 -14.794 1.923 1.00 82.25 299 ARG A N 1
ATOM 2415 C CA . ARG A 1 299 ? 12.728 -13.678 2.772 1.00 82.25 299 ARG A CA 1
ATOM 2416 C C . ARG A 1 299 ? 11.525 -12.931 2.209 1.00 82.25 299 ARG A C 1
ATOM 2418 O O . ARG A 1 299 ? 11.089 -11.966 2.822 1.00 82.25 299 ARG A O 1
ATOM 2425 N N . ASN A 1 300 ? 11.012 -13.338 1.050 1.00 89.62 300 ASN A N 1
ATOM 2426 C CA . ASN A 1 300 ? 9.838 -12.698 0.481 1.00 89.62 300 ASN A CA 1
ATOM 2427 C C . ASN A 1 300 ? 8.610 -13.033 1.324 1.00 89.62 300 ASN A C 1
ATOM 2429 O O . ASN A 1 300 ? 8.297 -14.203 1.553 1.00 89.62 300 ASN A O 1
ATOM 2433 N N . THR A 1 301 ? 7.915 -11.990 1.766 1.00 92.62 301 THR A N 1
ATOM 2434 C CA . THR A 1 301 ? 6.679 -12.108 2.534 1.00 92.62 301 THR A CA 1
ATOM 2435 C C . THR A 1 301 ? 5.622 -11.175 1.983 1.00 92.62 301 THR A C 1
ATOM 2437 O O . THR A 1 301 ? 5.928 -10.041 1.620 1.00 92.62 301 THR A O 1
ATOM 2440 N N . VAL A 1 302 ? 4.375 -11.624 2.012 1.00 95.06 302 VAL A N 1
ATOM 2441 C CA . VAL A 1 302 ? 3.202 -10.775 1.794 1.00 95.06 302 VAL A CA 1
ATOM 2442 C C . VAL A 1 302 ? 2.562 -10.436 3.134 1.00 95.06 302 VAL A C 1
ATOM 2444 O O . VAL A 1 302 ? 2.608 -11.239 4.070 1.00 95.06 302 VAL A O 1
ATOM 2447 N N . ALA A 1 303 ? 1.964 -9.253 3.244 1.00 96.88 303 ALA A N 1
ATOM 2448 C CA . ALA A 1 303 ? 1.190 -8.897 4.422 1.00 96.88 303 ALA A CA 1
ATOM 2449 C C . ALA A 1 303 ? -0.198 -9.530 4.295 1.00 96.88 303 ALA A C 1
ATOM 2451 O O . ALA A 1 303 ? -0.974 -9.116 3.439 1.00 96.88 303 ALA A O 1
ATOM 2452 N N . VAL A 1 304 ? -0.513 -10.523 5.125 1.00 97.12 304 VAL A N 1
ATOM 2453 C CA . VAL A 1 304 ? -1.880 -11.046 5.247 1.00 97.12 304 VAL A CA 1
ATOM 2454 C C . VAL A 1 304 ? -2.543 -10.341 6.417 1.00 97.12 304 VAL A C 1
ATOM 2456 O O . VAL A 1 304 ? -2.032 -10.379 7.539 1.00 97.12 304 VAL A O 1
ATOM 2459 N N . VAL A 1 305 ? -3.679 -9.707 6.149 1.00 97.69 305 VAL A N 1
ATOM 2460 C CA . VAL A 1 305 ? -4.426 -8.921 7.126 1.00 97.69 305 VAL A CA 1
ATOM 2461 C C . VAL A 1 305 ? -5.768 -9.578 7.374 1.00 97.69 305 VAL A C 1
ATOM 2463 O O . VAL A 1 305 ? -6.546 -9.771 6.446 1.00 97.69 305 VAL A O 1
ATOM 2466 N N . LYS A 1 306 ? -6.056 -9.910 8.631 1.00 96.75 306 LYS A N 1
ATOM 2467 C CA . LYS A 1 306 ? -7.358 -10.411 9.072 1.00 96.75 306 LYS A CA 1
ATOM 2468 C C . LYS A 1 306 ? -8.035 -9.336 9.899 1.00 96.75 306 LYS A C 1
ATOM 2470 O O . LYS A 1 306 ? -7.551 -8.964 10.967 1.00 96.75 306 LYS A O 1
ATOM 2475 N N . VAL A 1 307 ? -9.164 -8.853 9.406 1.00 96.19 307 VAL A N 1
ATOM 2476 C CA . VAL A 1 307 ? -9.958 -7.818 10.056 1.00 96.19 307 VAL A CA 1
ATOM 2477 C C . VAL A 1 307 ? -11.142 -8.487 10.728 1.00 96.19 307 VAL A C 1
ATOM 2479 O O . VAL A 1 307 ? -11.911 -9.199 10.090 1.00 96.19 307 VAL A O 1
ATOM 2482 N N . GLY A 1 308 ? -11.273 -8.295 12.035 1.00 94.38 308 GLY A N 1
ATOM 2483 C CA . GLY A 1 308 ? -12.398 -8.772 12.826 1.00 94.38 308 GLY A CA 1
ATOM 2484 C C . GLY A 1 308 ? -13.099 -7.619 13.529 1.00 94.38 308 GLY A C 1
ATOM 2485 O O . GLY A 1 308 ? -12.620 -6.490 13.553 1.00 94.38 308 GLY A O 1
ATOM 2486 N N . LYS A 1 309 ? -14.232 -7.914 14.171 1.00 89.69 309 LYS A N 1
ATOM 2487 C CA . LYS A 1 309 ? -15.041 -6.907 14.878 1.00 89.69 309 LYS A CA 1
ATOM 2488 C C . LYS A 1 309 ? -14.271 -6.116 15.946 1.00 89.69 309 LYS A C 1
ATOM 2490 O O . LYS A 1 309 ? -14.606 -4.967 16.216 1.00 89.69 309 LYS A O 1
ATOM 2495 N N . TYR A 1 310 ? -13.285 -6.754 16.572 1.00 90.38 310 TYR A N 1
ATOM 2496 C CA . TYR A 1 310 ? -12.585 -6.234 17.749 1.00 90.38 310 TYR A CA 1
ATOM 2497 C C . TYR A 1 310 ? -11.079 -6.067 17.548 1.00 90.38 310 TYR A C 1
ATOM 2499 O O . TYR A 1 310 ? -10.378 -5.716 18.495 1.00 90.38 310 TYR A O 1
ATOM 2507 N N . GLY A 1 311 ? -10.561 -6.328 16.349 1.00 93.94 311 GLY A N 1
ATOM 2508 C CA . GLY A 1 311 ? -9.140 -6.162 16.096 1.00 93.94 311 GLY A CA 1
ATOM 2509 C C . GLY A 1 311 ? -8.728 -6.494 14.674 1.00 93.94 311 GLY A C 1
ATOM 2510 O O . GLY A 1 311 ? -9.483 -7.084 13.901 1.00 93.94 311 GLY A O 1
ATOM 2511 N N . VAL A 1 312 ? -7.487 -6.127 14.377 1.00 96.25 312 VAL A N 1
ATOM 2512 C CA . VAL A 1 312 ? -6.813 -6.384 13.108 1.00 96.25 312 VAL A CA 1
ATOM 2513 C C . VAL A 1 312 ? -5.541 -7.166 13.407 1.00 96.25 312 VAL A C 1
ATOM 2515 O O . VAL A 1 312 ? -4.692 -6.702 14.169 1.00 96.25 312 VAL A O 1
ATOM 2518 N N . ASP A 1 313 ? -5.422 -8.348 12.814 1.00 96.19 313 ASP A N 1
ATOM 2519 C CA . ASP A 1 313 ? -4.203 -9.153 12.835 1.00 96.19 313 ASP A CA 1
ATOM 2520 C C . ASP A 1 313 ? -3.460 -8.965 11.511 1.00 96.19 313 ASP A C 1
ATOM 2522 O O . ASP A 1 313 ? -4.045 -9.114 10.439 1.00 96.19 313 ASP A O 1
ATOM 2526 N N . ILE A 1 314 ? -2.178 -8.612 11.590 1.00 96.56 314 ILE A N 1
ATOM 2527 C CA . ILE A 1 314 ? -1.311 -8.379 10.434 1.00 96.56 314 ILE A CA 1
ATOM 2528 C C . ILE A 1 314 ? -0.119 -9.310 10.577 1.00 96.56 314 ILE A C 1
ATOM 2530 O O . ILE A 1 314 ? 0.683 -9.170 11.501 1.00 96.56 314 ILE A O 1
ATOM 2534 N N . SER A 1 315 ? 0.006 -10.246 9.642 1.00 94.75 315 SER A N 1
ATOM 2535 C CA . SER A 1 315 ? 1.036 -11.275 9.683 1.00 94.75 315 SER A CA 1
ATOM 2536 C C . SER A 1 315 ? 1.866 -11.290 8.395 1.00 94.75 315 SER A C 1
ATOM 2538 O O . SER A 1 315 ? 1.293 -11.409 7.306 1.00 94.75 315 SER A O 1
ATOM 2540 N N . PRO A 1 316 ? 3.211 -11.237 8.485 1.00 94.81 316 PRO A N 1
ATOM 2541 C CA . PRO A 1 316 ? 4.063 -11.527 7.342 1.00 94.81 316 PRO A CA 1
ATOM 2542 C C . PRO A 1 316 ? 3.954 -13.010 6.999 1.00 94.81 316 PRO A C 1
ATOM 2544 O O . PRO A 1 316 ? 4.272 -13.871 7.821 1.00 94.81 316 PRO A O 1
ATOM 2547 N N . THR A 1 317 ? 3.526 -13.309 5.778 1.00 95.00 317 THR A N 1
ATOM 2548 C CA . THR A 1 317 ? 3.375 -14.680 5.286 1.00 95.00 317 THR A CA 1
ATOM 2549 C C . THR A 1 317 ? 4.447 -14.965 4.237 1.00 95.00 317 THR A C 1
ATOM 2551 O O . THR A 1 317 ? 4.439 -14.310 3.193 1.00 95.00 317 THR A O 1
ATOM 2554 N N . PRO A 1 318 ? 5.382 -15.901 4.489 1.00 93.69 318 PRO A N 1
ATOM 2555 C CA . PRO A 1 318 ? 6.387 -16.303 3.507 1.00 93.69 318 PRO A CA 1
ATOM 2556 C C . PRO A 1 318 ? 5.753 -16.871 2.233 1.00 93.69 318 PRO A C 1
ATOM 2558 O O . PRO A 1 318 ? 4.766 -17.600 2.313 1.00 93.69 318 PRO A O 1
ATOM 2561 N N . ILE A 1 319 ? 6.338 -16.558 1.073 1.00 91.00 319 ILE A N 1
ATOM 2562 C CA . ILE A 1 319 ? 5.815 -16.984 -0.243 1.00 91.00 319 ILE A CA 1
ATOM 2563 C C . ILE A 1 319 ? 6.696 -18.002 -0.986 1.00 91.00 319 ILE A C 1
ATOM 2565 O O . ILE A 1 319 ? 6.356 -18.414 -2.095 1.00 91.00 319 ILE A O 1
ATOM 2569 N N . SER A 1 320 ? 7.836 -18.380 -0.401 1.00 82.88 320 SER A N 1
ATOM 2570 C CA . SER A 1 320 ? 8.793 -19.346 -0.961 1.00 82.88 320 SER A CA 1
ATOM 2571 C C . SER A 1 320 ? 8.595 -20.750 -0.414 1.00 82.88 320 SER A C 1
ATOM 2573 O O . SER A 1 320 ? 8.501 -20.850 0.831 1.00 82.88 320 SER A O 1
#

Radius of gyration: 24.46 Å; chains: 1; bounding box: 74×64×46 Å

Secondary structure (DSSP, 8-state):
------THHHHHHHHHHHHHHHHHHHHHHHHHTT---HHHHHHHHHHHHHHHHHHHHHHHHHHHHT-S--B------------STT-EEEEEESS-BPP--TTS-GGG--B-HHHHHHHHHS-GGGEEEEEE-S-SSSS--HHHHHHHHHHHTTSSSEEEE---TTTT-SSSTTHHHHHHHHT-SSS-EEEEETTEEEEE--TT---HHHHHHHHHHHTS--SEEEEEESS-TTHHHHT---SS----TTHHHHHHHHHHHT-SEEEEEE---SS-EEEEEETTEEEEEE-PPSSS-TT-EEEEEEEETTEEEEEEEE--